Protein AF-A0A1R0KKC6-F1 (afdb_monomer_lite)

Sequence (262 aa):
MYLKAREAGEEDPAGDLFETTLANLQAWLDDDDDRDRNAHEQVHAARASRAATTEFVTSQTRQLQEALNQTQEAITQRAASALDGISAALDNLNRGSGGIGAQLAYDVIPPGAPDQDWTCRVTPRWRRNPGGPLLPYDNVTNTAQEKLFSIHLVLAALLAAPHPRGRVLILDELADSLGAEHRREVLDAIATVAKDHGITILATCQDAIMTEARPYCGEVLYFHYPSKSAPLNRPTRMFGFDPNGSRVELTAEALTEGRNPV

Radius of gyration: 42.34 Å; chains: 1; bounding box: 107×43×114 Å

Secondary structure (DSSP, 8-state):
-HHHHHTTT---SSSHHHHHHHHHHHHHHHHHHHHHHHHHHHHHHHHHHHHHHHHHHHHHHHHHHHHHHHHHHHHHHHHHHHHHHHHHHHHHHHHHTT---EEEEEEEE--SSTTPPPEEEEEEEE-SSTTPPPEETTSS--HHHHHHHHHHHHHHHHHHSS--TT-EEEETTTTTT--HHHHHHHHHHHHHHHHHHT-EEEE---HHHHHHHTTT-SEEEEEE---TT-SSPEEEEEEE-STT-HHHHHHHHHHHTTPPP-

Foldseek 3Di:
DVVVVVVPPDDPPPCVVVVVVVVVVVVVVVVVVVCVVVVVVVVVVVVVVVVVVVVVVVVVVVVVVVVVVVVQVVVVVVVVLLQQQLQVQLQVLQVVLVFQGKGKDWDWDDDPDPPDDTDIDIWIWGDPDNVDDTHTPPPDDDVLVSVLSVLSSVLSSLRSDPQSAPAEAEAEAQCVPHDPVSSLSSLQSVLVSCVVRNYHYHYDYDPVCCVVNLVSDQKDKDWADPDPPDPDTDQIDMDGPHPVRCVCVVCVCVSCVPPDDD

Organism: NCBI:txid76021

Structure (mmCIF, N/CA/C/O backbone):
data_AF-A0A1R0KKC6-F1
#
_entry.id   AF-A0A1R0KKC6-F1
#
loop_
_atom_site.group_PDB
_atom_site.id
_atom_site.type_symbol
_atom_site.label_atom_id
_atom_site.label_alt_id
_atom_site.label_comp_id
_atom_site.label_asym_id
_atom_site.label_entity_id
_atom_site.label_seq_id
_atom_site.pdbx_PDB_ins_code
_atom_site.Cartn_x
_atom_site.Cartn_y
_atom_site.Cartn_z
_atom_site.occupancy
_atom_site.B_iso_or_equiv
_atom_site.auth_seq_id
_atom_site.auth_comp_id
_atom_site.auth_asym_id
_atom_site.auth_atom_id
_atom_site.pdbx_PDB_model_num
ATOM 1 N N . MET A 1 1 ? -71.622 -0.639 51.022 1.00 48.12 1 MET A N 1
ATOM 2 C CA . MET A 1 1 ? -72.825 -1.376 51.474 1.00 48.12 1 MET A CA 1
ATOM 3 C C . MET A 1 1 ? -73.315 -0.870 52.829 1.00 48.12 1 MET A C 1
ATOM 5 O O . MET A 1 1 ? -74.475 -0.510 52.927 1.00 48.12 1 MET A O 1
ATOM 9 N N . TYR A 1 2 ? -72.424 -0.699 53.811 1.00 44.44 2 TYR A N 1
ATOM 10 C CA . TYR A 1 2 ? -72.730 -0.182 55.156 1.00 44.44 2 TYR A CA 1
ATOM 11 C C . TYR A 1 2 ? -73.436 1.184 55.219 1.00 44.44 2 TYR A C 1
ATOM 13 O O . TYR A 1 2 ? -74.417 1.357 55.936 1.00 44.44 2 TYR A O 1
ATOM 21 N N . LEU A 1 3 ? -72.978 2.147 54.411 1.00 46.84 3 LEU A N 1
ATOM 22 C CA . LEU A 1 3 ? -73.583 3.483 54.340 1.00 46.84 3 LEU A CA 1
ATOM 23 C C . LEU A 1 3 ? -75.014 3.474 53.775 1.00 46.84 3 LEU A C 1
ATOM 25 O O . LEU A 1 3 ? -75.798 4.337 54.139 1.00 46.84 3 LEU A O 1
ATOM 29 N N . LYS A 1 4 ? -75.377 2.478 52.952 1.00 50.47 4 LYS A N 1
ATOM 30 C CA . LYS A 1 4 ? -76.733 2.352 52.390 1.00 50.47 4 LYS A CA 1
ATOM 31 C C . LYS A 1 4 ? -77.716 1.636 53.322 1.00 50.47 4 LYS A C 1
ATOM 33 O O . LYS A 1 4 ? -78.901 1.925 53.254 1.00 50.47 4 LYS A O 1
ATOM 38 N N . ALA A 1 5 ? -77.245 0.733 54.185 1.00 50.25 5 ALA A N 1
ATOM 39 C CA . ALA A 1 5 ? -78.103 0.025 55.142 1.00 50.25 5 ALA A CA 1
ATOM 40 C C . ALA A 1 5 ? -78.543 0.933 56.306 1.00 50.25 5 ALA A C 1
ATOM 42 O O . ALA A 1 5 ? -79.678 0.865 56.766 1.00 50.25 5 ALA A O 1
ATOM 43 N N . ARG A 1 6 ? -77.678 1.864 56.734 1.00 46.56 6 ARG A N 1
ATOM 44 C CA . ARG A 1 6 ? -77.981 2.789 57.838 1.00 46.56 6 ARG A CA 1
ATOM 45 C C . ARG A 1 6 ? -78.955 3.915 57.459 1.00 46.56 6 ARG A C 1
ATOM 47 O O . ARG A 1 6 ? -79.648 4.428 58.330 1.00 46.56 6 ARG A O 1
ATOM 54 N N . GLU A 1 7 ? -79.033 4.282 56.179 1.00 49.53 7 GLU A N 1
ATOM 55 C CA . GLU A 1 7 ? -80.025 5.245 55.669 1.00 49.53 7 GLU A CA 1
ATOM 56 C C . GLU A 1 7 ? -81.447 4.655 55.581 1.00 49.53 7 GLU A C 1
ATOM 58 O O . GLU A 1 7 ? -82.407 5.415 55.482 1.00 49.53 7 GLU A O 1
ATOM 63 N N . ALA A 1 8 ? -81.603 3.325 55.653 1.00 53.28 8 ALA A N 1
ATOM 64 C CA . ALA A 1 8 ? -82.880 2.632 55.456 1.00 53.28 8 ALA A CA 1
ATOM 65 C C . ALA A 1 8 ? -83.651 2.295 56.751 1.00 53.28 8 ALA A C 1
ATOM 67 O O . ALA A 1 8 ? -84.791 1.846 56.668 1.00 53.28 8 ALA A O 1
ATOM 68 N N . GLY A 1 9 ? -83.079 2.530 57.939 1.00 50.94 9 GLY A N 1
ATOM 69 C CA . GLY A 1 9 ? -83.779 2.311 59.214 1.00 50.94 9 GLY A CA 1
ATOM 70 C C . GLY A 1 9 ? -84.087 0.843 59.552 1.00 50.94 9 GLY A C 1
ATOM 71 O O . GLY A 1 9 ? -85.008 0.591 60.322 1.00 50.94 9 GLY A O 1
ATOM 72 N N . GLU A 1 10 ? -83.345 -0.117 58.994 1.00 51.53 10 GLU A N 1
ATOM 73 C CA . GLU A 1 10 ? -83.413 -1.525 59.407 1.00 51.53 10 GLU A CA 1
ATOM 74 C C . GLU A 1 10 ? -82.636 -1.726 60.721 1.00 51.53 10 GLU A C 1
ATOM 76 O O . GLU A 1 10 ? -81.431 -1.478 60.790 1.00 51.53 10 GLU A O 1
ATOM 81 N N . GLU A 1 11 ? -83.335 -2.150 61.779 1.00 51.38 11 GLU A N 1
ATOM 82 C CA . GLU A 1 11 ? -82.722 -2.646 63.015 1.00 51.38 11 GLU A CA 1
ATOM 83 C C . GLU A 1 11 ? -81.957 -3.945 62.714 1.00 51.38 11 GLU A C 1
ATOM 85 O O . GLU A 1 11 ? -82.542 -4.892 62.196 1.00 51.38 11 GLU A O 1
ATOM 90 N N . ASP A 1 12 ? -80.659 -3.979 63.037 1.00 57.88 12 ASP A N 1
ATOM 91 C CA . ASP A 1 12 ? -79.786 -5.161 62.977 1.00 57.88 12 ASP A CA 1
ATOM 92 C C . ASP A 1 12 ? -79.997 -6.003 64.253 1.00 57.88 12 ASP A C 1
ATOM 94 O O . ASP A 1 12 ? -79.417 -5.679 65.294 1.00 57.88 12 ASP A O 1
ATOM 98 N N . PRO A 1 13 ? -80.853 -7.044 64.243 1.00 52.12 13 PRO A N 1
ATOM 99 C CA . PRO A 1 13 ? -81.343 -7.670 65.471 1.00 52.12 13 PRO A CA 1
ATOM 100 C C . PRO A 1 13 ? -80.340 -8.667 66.072 1.00 52.12 13 PRO A C 1
ATOM 102 O O . PRO A 1 13 ? -80.590 -9.198 67.153 1.00 52.12 13 PRO A O 1
ATOM 105 N N . ALA A 1 14 ? -79.231 -8.944 65.377 1.00 57.28 14 ALA A N 1
ATOM 106 C CA . ALA A 1 14 ? -78.257 -9.971 65.749 1.00 57.28 14 ALA A CA 1
ATOM 107 C C . ALA A 1 14 ? -76.795 -9.480 65.771 1.00 57.28 14 ALA A C 1
ATOM 109 O O . ALA A 1 14 ? -75.936 -10.201 66.270 1.00 57.28 14 ALA A O 1
ATOM 110 N N . GLY A 1 15 ? -76.500 -8.268 65.278 1.00 62.22 15 GLY A N 1
ATOM 111 C CA . GLY A 1 15 ? -75.122 -7.777 65.132 1.00 62.22 15 GLY A CA 1
ATOM 112 C C . GLY A 1 15 ? -74.387 -8.367 63.921 1.00 62.22 15 GLY A C 1
ATOM 113 O O . GLY A 1 15 ? -73.185 -8.151 63.764 1.00 62.22 15 GLY A O 1
ATOM 114 N N . ASP A 1 16 ? -75.103 -9.087 63.052 1.00 67.31 16 ASP A N 1
ATOM 115 C CA . ASP A 1 16 ? -74.553 -9.808 61.899 1.00 67.31 16 ASP A CA 1
ATOM 116 C C . ASP A 1 16 ? -73.928 -8.857 60.872 1.00 67.31 16 ASP A C 1
ATOM 118 O O . ASP A 1 16 ? -72.920 -9.190 60.247 1.00 67.31 16 ASP A O 1
ATOM 122 N N . LEU A 1 17 ? -74.481 -7.651 60.694 1.00 71.50 17 LEU A N 1
ATOM 123 C CA . LEU A 1 17 ? -73.914 -6.656 59.778 1.00 71.50 17 LEU A CA 1
ATOM 124 C C . LEU A 1 17 ? -72.567 -6.147 60.295 1.00 71.50 17 LEU A C 1
ATOM 126 O O . LEU A 1 17 ? -71.611 -6.082 59.518 1.00 71.50 17 LEU A O 1
ATOM 130 N N . PHE A 1 18 ? -72.481 -5.849 61.595 1.00 76.25 18 PHE A N 1
ATOM 131 C CA . PHE A 1 18 ? -71.244 -5.411 62.246 1.00 76.25 18 PHE A CA 1
ATOM 132 C C . PHE A 1 18 ? -70.155 -6.469 62.167 1.00 76.25 18 PHE A C 1
ATOM 134 O O . PHE A 1 18 ? -69.066 -6.163 61.673 1.00 76.25 18 PHE A O 1
ATOM 141 N N . GLU A 1 19 ? -70.477 -7.708 62.530 1.00 80.88 19 GLU A N 1
ATOM 142 C CA . GLU A 1 19 ? -69.569 -8.853 62.424 1.00 80.88 19 GLU A CA 1
ATOM 143 C C . GLU A 1 19 ? -69.114 -9.089 60.978 1.00 80.88 19 GLU A C 1
ATOM 145 O O . GLU A 1 19 ? -67.925 -9.265 60.712 1.00 80.88 19 GLU A O 1
ATOM 150 N N . THR A 1 20 ? -70.020 -8.972 60.002 1.00 82.69 20 THR A N 1
ATOM 151 C CA . THR A 1 20 ? -69.669 -9.129 58.582 1.00 82.69 20 THR A CA 1
ATOM 152 C C . THR A 1 20 ? -68.717 -8.031 58.104 1.00 82.69 20 THR A C 1
ATOM 154 O O . THR A 1 20 ? -67.776 -8.301 57.354 1.00 82.69 20 THR A O 1
ATOM 157 N N . THR A 1 21 ? -68.911 -6.771 58.505 1.00 83.56 21 THR A N 1
ATOM 158 C CA . THR A 1 21 ? -67.933 -5.718 58.174 1.00 83.56 21 THR A CA 1
ATOM 159 C C . THR A 1 21 ? -66.616 -5.861 58.902 1.00 83.56 21 THR A C 1
ATOM 161 O O . THR A 1 21 ? -65.588 -5.566 58.297 1.00 83.56 21 THR A O 1
ATOM 164 N N . LEU A 1 22 ? -66.634 -6.294 60.162 1.00 86.25 22 LEU A N 1
ATOM 165 C CA . LEU A 1 22 ? -65.425 -6.518 60.941 1.00 86.25 22 LEU A CA 1
ATOM 166 C C . LEU A 1 22 ? -64.581 -7.618 60.288 1.00 86.25 22 LEU A C 1
ATOM 168 O O . LEU A 1 22 ? -63.403 -7.395 60.029 1.00 86.25 22 LEU A O 1
ATOM 172 N N . ALA A 1 23 ? -65.211 -8.731 59.903 1.00 86.62 23 ALA A N 1
ATOM 173 C CA . ALA A 1 23 ? -64.568 -9.831 59.190 1.00 86.62 23 ALA A CA 1
ATOM 174 C C . ALA A 1 23 ? -63.999 -9.400 57.828 1.00 86.62 23 ALA A C 1
ATOM 176 O O . ALA A 1 23 ? -62.880 -9.768 57.483 1.00 86.62 23 ALA A O 1
ATOM 177 N N . ASN A 1 24 ? -64.727 -8.577 57.064 1.00 87.62 24 ASN A N 1
ATOM 178 C CA . ASN A 1 24 ? -64.224 -8.045 55.792 1.00 87.62 24 ASN A CA 1
ATOM 179 C C . ASN A 1 24 ? -63.044 -7.081 55.981 1.00 87.62 24 ASN A C 1
ATOM 181 O O . ASN A 1 24 ? -62.128 -7.066 55.162 1.00 87.62 24 ASN A O 1
ATOM 185 N N . LEU A 1 25 ? -63.064 -6.265 57.039 1.00 88.19 25 LEU A N 1
ATOM 186 C CA . LEU A 1 25 ? -61.975 -5.341 57.347 1.00 88.19 25 LEU A CA 1
ATOM 187 C C . LEU A 1 25 ? -60.733 -6.093 57.844 1.00 88.19 25 LEU A C 1
ATOM 189 O O . LEU A 1 25 ? -59.629 -5.748 57.440 1.00 88.19 25 LEU A O 1
ATOM 193 N N . GLN A 1 26 ? -60.912 -7.139 58.656 1.00 90.88 26 GLN A N 1
ATOM 194 C CA . GLN A 1 26 ? -59.838 -8.051 59.059 1.00 90.88 26 GLN A CA 1
ATOM 195 C C . GLN A 1 26 ? -59.234 -8.772 57.859 1.00 90.88 26 GLN A C 1
ATOM 197 O O . GLN A 1 26 ? -58.030 -8.698 57.674 1.00 90.88 26 GLN A O 1
ATOM 202 N N . ALA A 1 27 ? -60.058 -9.361 56.989 1.00 88.75 27 ALA A N 1
ATOM 203 C CA . ALA A 1 27 ? -59.566 -10.015 55.779 1.00 88.75 27 ALA A CA 1
ATOM 204 C C . ALA A 1 27 ? -58.795 -9.048 54.864 1.00 88.75 27 ALA A C 1
ATOM 206 O O . ALA A 1 27 ? -57.801 -9.435 54.262 1.00 88.75 27 ALA A O 1
ATOM 207 N N . TRP A 1 28 ? -59.229 -7.785 54.765 1.00 89.00 28 TRP A N 1
ATOM 208 C CA . TRP A 1 28 ? -58.498 -6.762 54.015 1.00 89.00 28 TRP A CA 1
ATOM 209 C C . TRP A 1 28 ? -57.162 -6.389 54.673 1.00 89.00 28 TRP A C 1
ATOM 211 O O . TRP A 1 28 ? -56.177 -6.245 53.960 1.00 89.00 28 TRP A O 1
ATOM 221 N N . LEU A 1 29 ? -57.120 -6.250 56.004 1.00 91.31 29 LEU A N 1
ATOM 222 C CA . LEU A 1 29 ? -55.891 -5.963 56.753 1.00 91.31 29 LEU A CA 1
ATOM 223 C C . LEU A 1 29 ? -54.893 -7.126 56.702 1.00 91.31 29 LEU A C 1
ATOM 225 O O . LEU A 1 29 ? -53.703 -6.878 56.552 1.00 91.31 29 LEU A O 1
ATOM 229 N N . ASP A 1 30 ? -55.371 -8.368 56.790 1.00 91.25 30 ASP A N 1
ATOM 230 C CA . ASP A 1 30 ? -54.538 -9.570 56.688 1.00 91.25 30 ASP A CA 1
ATOM 231 C C . ASP A 1 30 ? -53.924 -9.687 55.279 1.00 91.25 30 ASP A C 1
ATOM 233 O O . ASP A 1 30 ? -52.729 -9.939 55.137 1.00 91.25 30 ASP A O 1
ATOM 237 N N . ASP A 1 31 ? -54.710 -9.414 54.231 1.00 87.12 31 ASP A N 1
ATOM 238 C CA . ASP A 1 31 ? -54.230 -9.419 52.841 1.00 87.12 31 ASP A CA 1
ATOM 239 C C . ASP A 1 31 ? -53.241 -8.265 52.564 1.00 87.12 31 ASP A C 1
ATOM 241 O O . ASP A 1 31 ? -52.352 -8.397 51.722 1.00 87.12 31 ASP A O 1
ATOM 245 N N . ASP A 1 32 ? -53.360 -7.133 53.269 1.00 86.50 32 ASP A N 1
ATOM 246 C CA . ASP A 1 32 ? -52.399 -6.023 53.182 1.00 86.50 32 ASP A CA 1
ATOM 247 C C . ASP A 1 32 ? -51.104 -6.309 53.970 1.00 86.50 32 ASP A C 1
ATOM 249 O O . ASP A 1 32 ? -50.024 -6.032 53.450 1.00 86.50 32 ASP A O 1
ATOM 253 N N . ASP A 1 33 ? -51.174 -6.944 55.152 1.00 86.88 33 ASP A N 1
ATOM 254 C CA . ASP A 1 33 ? -49.987 -7.391 55.914 1.00 86.88 33 ASP A CA 1
ATOM 255 C C . ASP A 1 33 ? -49.175 -8.428 55.121 1.00 86.88 33 ASP A C 1
ATOM 257 O O . ASP A 1 33 ? -47.946 -8.335 55.025 1.00 86.88 33 ASP A O 1
ATOM 261 N N . ASP A 1 34 ? -49.859 -9.375 54.472 1.00 84.56 34 ASP A N 1
ATOM 262 C CA . ASP A 1 34 ? -49.228 -10.364 53.598 1.00 84.56 34 ASP A CA 1
ATOM 263 C C . ASP A 1 34 ? -48.581 -9.709 52.368 1.00 84.56 34 ASP A C 1
ATOM 265 O O . ASP A 1 34 ? -47.476 -10.092 51.957 1.00 84.56 34 ASP A O 1
ATOM 269 N N . ARG A 1 35 ? -49.218 -8.694 51.770 1.00 83.19 35 ARG A N 1
ATOM 270 C CA . ARG A 1 35 ? -48.615 -7.927 50.667 1.00 83.19 35 ARG A CA 1
ATOM 271 C C . ARG A 1 35 ? -47.403 -7.134 51.124 1.00 83.19 35 ARG A C 1
ATOM 273 O O . ARG A 1 35 ? -46.390 -7.179 50.428 1.00 83.19 35 ARG A O 1
ATOM 280 N N . ASP A 1 36 ? -47.474 -6.452 52.260 1.00 84.75 36 ASP A N 1
ATOM 281 C CA . ASP A 1 36 ? -46.376 -5.634 52.781 1.00 84.75 36 ASP A CA 1
ATOM 282 C C . ASP A 1 36 ? -45.162 -6.491 53.156 1.00 84.75 36 ASP A C 1
ATOM 284 O O . ASP A 1 36 ? -44.025 -6.155 52.796 1.00 84.75 36 ASP A O 1
ATOM 288 N N . ARG A 1 37 ? -45.388 -7.655 53.781 1.00 83.62 37 ARG A N 1
ATOM 289 C CA . ARG A 1 37 ? -44.331 -8.648 54.042 1.00 83.62 37 ARG A CA 1
ATOM 290 C C . ARG A 1 37 ? -43.644 -9.100 52.759 1.00 83.62 37 ARG A C 1
ATOM 292 O O . ARG A 1 37 ? -42.416 -9.048 52.659 1.00 83.62 37 ARG A O 1
ATOM 299 N N . ASN A 1 38 ? -44.429 -9.501 51.762 1.00 87.50 38 ASN A N 1
ATOM 300 C CA . ASN A 1 38 ? -43.899 -10.018 50.501 1.00 87.50 38 ASN A CA 1
ATOM 301 C C . ASN A 1 38 ? -43.264 -8.919 49.634 1.00 87.50 38 ASN A C 1
ATOM 303 O O . ASN A 1 38 ? -42.308 -9.182 48.901 1.00 87.50 38 ASN A O 1
ATOM 307 N N . ALA A 1 39 ? -43.749 -7.678 49.715 1.00 86.81 39 ALA A N 1
ATOM 308 C CA . ALA A 1 39 ? -43.228 -6.551 48.948 1.00 86.81 39 ALA A CA 1
ATOM 309 C C . ALA A 1 39 ? -41.761 -6.268 49.287 1.00 86.81 39 ALA A C 1
ATOM 311 O O . ALA A 1 39 ? -40.955 -6.014 48.387 1.00 86.81 39 ALA A O 1
ATOM 312 N N . HIS A 1 40 ? -41.386 -6.358 50.566 1.00 84.81 40 HIS A N 1
ATOM 313 C CA . HIS A 1 40 ? -40.003 -6.144 50.984 1.00 84.81 40 HIS A CA 1
ATOM 314 C C . HIS A 1 40 ? -39.059 -7.195 50.382 1.00 84.81 40 HIS A C 1
ATOM 316 O O . HIS A 1 40 ? -38.039 -6.846 49.780 1.00 84.81 40 HIS A O 1
ATOM 322 N N . GLU A 1 41 ? -39.430 -8.473 50.468 1.00 87.81 41 GLU A N 1
ATOM 323 C CA . GLU A 1 41 ? -38.653 -9.580 49.904 1.00 87.81 41 GLU A CA 1
ATOM 324 C C . GLU A 1 41 ? -38.550 -9.487 48.377 1.00 87.81 41 GLU A C 1
ATOM 326 O O . GLU A 1 41 ? -37.458 -9.625 47.820 1.00 87.81 41 GLU A O 1
ATOM 331 N N . GLN A 1 42 ? -39.649 -9.155 47.691 1.00 89.19 42 GLN A N 1
ATOM 332 C CA . GLN A 1 42 ? -39.663 -8.955 46.239 1.00 89.19 42 GLN A CA 1
ATOM 333 C C . GLN A 1 42 ? -38.760 -7.795 45.808 1.00 89.19 42 GLN A C 1
ATOM 335 O O . GLN A 1 42 ? -38.011 -7.921 44.837 1.00 89.19 42 GLN A O 1
ATOM 340 N N . VAL A 1 43 ? -38.778 -6.671 46.532 1.00 90.19 43 VAL A N 1
ATOM 341 C CA . VAL A 1 43 ? -37.890 -5.530 46.257 1.00 90.19 43 VAL A CA 1
ATOM 342 C C . VAL A 1 43 ? -36.430 -5.915 46.482 1.00 90.19 43 VAL A C 1
ATOM 344 O O . VAL A 1 43 ? -35.576 -5.559 45.664 1.00 90.19 43 VAL A O 1
ATOM 347 N N . HIS A 1 44 ? -36.123 -6.654 47.549 1.00 91.38 44 HIS A N 1
ATOM 348 C CA . HIS A 1 44 ? -34.769 -7.140 47.812 1.00 91.38 44 HIS A CA 1
ATOM 349 C C . HIS A 1 44 ? -34.281 -8.101 46.725 1.00 91.38 44 HIS A C 1
ATOM 351 O O . HIS A 1 44 ? -33.184 -7.907 46.193 1.00 91.38 44 HIS A O 1
ATOM 357 N N . ALA A 1 45 ? -35.108 -9.067 46.323 1.00 92.25 45 ALA A N 1
ATOM 358 C CA . ALA A 1 45 ? -34.805 -9.990 45.234 1.00 92.25 45 ALA A CA 1
ATOM 359 C C . ALA A 1 45 ? -34.609 -9.251 43.898 1.00 92.25 45 ALA A C 1
ATOM 361 O O . ALA A 1 45 ? -33.631 -9.492 43.188 1.00 92.25 45 ALA A O 1
ATOM 362 N N . ALA A 1 46 ? -35.477 -8.285 43.580 1.00 93.00 46 ALA A N 1
ATOM 363 C CA . ALA A 1 46 ? -35.363 -7.474 42.371 1.00 93.00 46 ALA A CA 1
ATOM 364 C C . ALA A 1 46 ? -34.089 -6.613 42.363 1.00 93.00 46 ALA A C 1
ATOM 366 O O . ALA A 1 46 ? -33.429 -6.493 41.330 1.00 93.00 46 ALA A O 1
ATOM 367 N N . ARG A 1 47 ? -33.707 -6.029 43.507 1.00 95.00 47 ARG A N 1
ATOM 368 C CA . ARG A 1 47 ? -32.452 -5.269 43.648 1.00 95.00 47 ARG A CA 1
ATOM 369 C C . ARG A 1 47 ? -31.231 -6.166 43.479 1.00 95.00 47 ARG A C 1
ATOM 371 O O . ARG A 1 47 ? -30.330 -5.797 42.730 1.00 95.00 47 ARG A O 1
ATOM 378 N N . ALA A 1 48 ? -31.221 -7.334 44.121 1.00 94.94 48 ALA A N 1
ATOM 379 C CA . ALA A 1 48 ? -30.136 -8.303 43.996 1.00 94.94 48 ALA A CA 1
ATOM 380 C C . ALA A 1 48 ? -29.982 -8.788 42.546 1.00 94.94 48 ALA A C 1
ATOM 382 O O . ALA A 1 48 ? -28.877 -8.784 42.007 1.00 94.94 48 ALA A O 1
ATOM 383 N N . SER A 1 49 ? -31.095 -9.105 41.879 1.00 94.81 49 SER A N 1
ATOM 384 C CA . SER A 1 49 ? -31.095 -9.490 40.466 1.00 94.81 49 SER A CA 1
ATOM 385 C C . SER A 1 49 ? -30.538 -8.379 39.570 1.00 94.81 49 SER A C 1
ATOM 387 O O . SER A 1 49 ? -29.662 -8.649 38.752 1.00 94.81 49 SER A O 1
ATOM 389 N N . ARG A 1 50 ? -30.978 -7.125 39.747 1.00 95.25 50 ARG A N 1
ATOM 390 C CA . ARG A 1 50 ? -30.468 -5.981 38.967 1.00 95.25 50 ARG A CA 1
ATOM 391 C C . ARG A 1 50 ? -28.985 -5.719 39.215 1.00 95.25 50 ARG A C 1
ATOM 393 O O . ARG A 1 50 ? -28.274 -5.392 38.265 1.00 95.25 50 ARG A O 1
ATOM 400 N N . ALA A 1 51 ? -28.524 -5.861 40.457 1.00 95.94 51 ALA A N 1
ATOM 401 C CA . ALA A 1 51 ? -27.113 -5.718 40.803 1.00 95.94 51 ALA A CA 1
ATOM 402 C C . ALA A 1 51 ? -26.269 -6.772 40.074 1.00 95.94 51 ALA A C 1
ATOM 404 O O . ALA A 1 51 ? -25.323 -6.407 39.380 1.00 95.94 51 ALA A O 1
ATOM 405 N N . ALA A 1 52 ? -26.685 -8.042 40.120 1.00 95.69 52 ALA A N 1
ATOM 406 C CA . ALA A 1 52 ? -26.007 -9.130 39.417 1.00 95.69 52 ALA A CA 1
ATOM 407 C C . ALA A 1 52 ? -25.989 -8.923 37.891 1.00 95.69 52 ALA A C 1
ATOM 409 O O . ALA A 1 52 ? -24.955 -9.106 37.251 1.00 95.69 52 ALA A O 1
ATOM 410 N N . THR A 1 53 ? -27.103 -8.483 37.291 1.00 96.25 53 THR A N 1
ATOM 411 C CA . THR A 1 53 ? -27.147 -8.158 35.854 1.00 96.25 53 THR A CA 1
ATOM 412 C C . THR A 1 53 ? -26.218 -6.997 35.507 1.00 96.25 53 THR A C 1
ATOM 414 O O . THR A 1 53 ? -25.506 -7.063 34.508 1.00 96.25 53 THR A O 1
ATOM 417 N N . THR A 1 54 ? -26.198 -5.943 36.324 1.00 96.06 54 THR A N 1
ATOM 418 C CA . THR A 1 54 ? -25.340 -4.770 36.094 1.00 96.06 54 THR A CA 1
ATOM 419 C C . THR A 1 54 ? -23.866 -5.147 36.187 1.00 96.06 54 THR A C 1
ATOM 421 O O . THR A 1 54 ? -23.080 -4.754 35.327 1.00 96.06 54 THR A O 1
ATOM 424 N N . GLU A 1 55 ? -23.490 -5.940 37.191 1.00 96.81 55 GLU A N 1
ATOM 425 C CA . GLU A 1 55 ? -22.127 -6.443 37.364 1.00 96.81 55 GLU A CA 1
ATOM 426 C C . GLU A 1 55 ? -21.705 -7.319 36.180 1.00 96.81 55 GLU A C 1
ATOM 428 O O . GLU A 1 55 ? -20.646 -7.093 35.588 1.00 96.81 55 GLU A O 1
ATOM 433 N N . PHE A 1 56 ? -22.570 -8.248 35.763 1.00 96.25 56 PHE A N 1
ATOM 434 C CA . PHE A 1 56 ? -22.324 -9.092 34.600 1.00 96.25 56 PHE A CA 1
ATOM 435 C C . PHE A 1 56 ? -22.116 -8.258 33.332 1.00 96.25 56 PHE A C 1
ATOM 437 O O . PHE A 1 56 ? -21.069 -8.379 32.694 1.00 96.25 56 PHE A O 1
ATOM 444 N N . VAL A 1 57 ? -23.052 -7.363 32.995 1.00 96.75 57 VAL A N 1
ATOM 445 C CA . VAL A 1 57 ? -22.958 -6.508 31.799 1.00 96.75 57 VAL A CA 1
ATOM 446 C C . VAL A 1 57 ? -21.717 -5.619 31.858 1.00 96.75 57 VAL A C 1
ATOM 448 O O . VAL A 1 57 ? -21.000 -5.518 30.869 1.00 96.75 57 VAL A O 1
ATOM 451 N N . THR A 1 58 ? -21.401 -5.029 33.012 1.00 96.94 58 THR A N 1
ATOM 452 C CA . THR A 1 58 ? -20.196 -4.198 33.180 1.00 96.94 58 THR A CA 1
ATOM 453 C C . THR A 1 58 ? -18.924 -5.014 32.953 1.00 96.94 58 THR A C 1
ATOM 455 O O . THR A 1 58 ? -18.010 -4.558 32.264 1.00 96.94 58 THR A O 1
ATOM 458 N N . SER A 1 59 ? -18.870 -6.244 33.476 1.00 96.88 59 SER A N 1
ATOM 459 C CA . SER A 1 59 ? -17.728 -7.140 33.272 1.00 96.88 59 SER A CA 1
ATOM 460 C C . SER A 1 59 ? -17.547 -7.517 31.799 1.00 96.88 59 SER A C 1
ATOM 462 O O . SER A 1 59 ? -16.424 -7.477 31.298 1.00 96.88 59 SER A O 1
ATOM 464 N N . GLN A 1 60 ? -18.644 -7.812 31.092 1.00 96.56 60 GLN A N 1
ATOM 465 C CA . GLN A 1 60 ? -18.629 -8.150 29.670 1.00 96.56 60 GLN A CA 1
ATOM 466 C C . GLN A 1 60 ? -18.220 -6.947 28.818 1.00 96.56 60 GLN A C 1
ATOM 468 O O . GLN A 1 60 ? -17.351 -7.073 27.960 1.00 96.56 60 GLN A O 1
ATOM 473 N N . THR A 1 61 ? -18.761 -5.761 29.102 1.00 95.75 61 THR A N 1
ATOM 474 C CA . THR A 1 61 ? -18.375 -4.517 28.423 1.00 95.75 61 THR A CA 1
ATOM 475 C C . THR A 1 61 ? -16.886 -4.229 28.595 1.00 95.75 61 THR A C 1
ATOM 477 O O . THR A 1 61 ? -16.216 -3.892 27.622 1.00 95.75 61 THR A O 1
ATOM 480 N N . ARG A 1 62 ? -16.330 -4.428 29.800 1.00 96.06 62 ARG A N 1
ATOM 481 C CA . ARG A 1 62 ? -14.887 -4.272 30.040 1.00 96.06 62 ARG A CA 1
ATOM 482 C C . ARG A 1 62 ? -14.062 -5.261 29.211 1.00 96.06 62 ARG A C 1
ATOM 484 O O . ARG A 1 62 ? -13.099 -4.849 28.574 1.00 96.06 62 ARG A O 1
ATOM 491 N N . GLN A 1 63 ? -14.446 -6.538 29.191 1.00 96.38 63 GLN A N 1
ATOM 492 C CA . GLN A 1 63 ? -13.751 -7.565 28.403 1.00 96.38 63 GLN A CA 1
ATOM 493 C C . GLN A 1 63 ? -13.773 -7.250 26.902 1.00 96.38 63 GLN A C 1
ATOM 495 O O . GLN A 1 63 ? -12.747 -7.351 26.233 1.00 96.38 63 GLN A O 1
ATOM 500 N N . LEU A 1 64 ? -14.926 -6.827 26.377 1.00 95.06 64 LEU A N 1
ATOM 501 C CA . LEU A 1 64 ? -15.062 -6.437 24.974 1.00 95.06 64 LEU A CA 1
ATOM 502 C C . LEU A 1 64 ? -14.237 -5.189 24.645 1.00 95.06 64 LEU A C 1
ATOM 504 O O . LEU A 1 64 ? -13.602 -5.149 23.593 1.00 95.06 64 LEU A O 1
ATOM 508 N N . GLN A 1 65 ? -14.190 -4.204 25.545 1.00 93.94 65 GLN A N 1
ATOM 509 C CA . GLN A 1 65 ? -13.361 -3.012 25.366 1.00 93.94 65 GLN A CA 1
ATOM 510 C C . GLN A 1 65 ? -11.866 -3.355 25.343 1.00 93.94 65 GLN A C 1
ATOM 512 O O . GLN A 1 65 ? -11.127 -2.843 24.506 1.00 93.94 65 GLN A O 1
ATOM 517 N N . GLU A 1 66 ? -11.412 -4.238 26.235 1.00 95.69 66 GLU A N 1
ATOM 518 C CA . GLU A 1 66 ? -10.023 -4.712 26.259 1.00 95.69 66 GLU A CA 1
ATOM 519 C C . GLU A 1 66 ? -9.667 -5.457 24.966 1.00 95.69 66 GLU A C 1
ATOM 521 O O . GLU A 1 66 ? -8.632 -5.175 24.361 1.00 95.69 66 GLU A O 1
ATOM 526 N N . ALA A 1 67 ? -10.546 -6.345 24.494 1.00 95.19 67 ALA A N 1
ATOM 527 C CA . ALA A 1 67 ? -10.354 -7.068 23.237 1.00 95.19 67 ALA A CA 1
ATOM 528 C C . ALA A 1 67 ? -10.335 -6.131 22.014 1.00 95.19 67 ALA A C 1
ATOM 530 O O . ALA A 1 67 ? -9.519 -6.314 21.103 1.00 95.19 67 ALA A O 1
ATOM 531 N N . LEU A 1 68 ? -11.198 -5.108 21.997 1.00 93.62 68 LEU A N 1
ATOM 532 C CA . LEU A 1 68 ? -11.210 -4.083 20.954 1.00 93.62 68 LEU A CA 1
ATOM 533 C C . LEU A 1 68 ? -9.882 -3.321 20.929 1.00 93.62 68 LEU A C 1
ATOM 535 O O . LEU A 1 68 ? -9.259 -3.232 19.872 1.00 93.62 68 LEU A O 1
ATOM 539 N N . ASN A 1 69 ? -9.423 -2.838 22.086 1.00 93.81 69 ASN A N 1
ATOM 540 C CA . ASN A 1 69 ? -8.172 -2.089 22.201 1.00 93.81 69 ASN A CA 1
ATOM 541 C C . ASN A 1 69 ? -6.970 -2.927 21.735 1.00 93.81 69 ASN A C 1
ATOM 543 O O . ASN A 1 69 ? -6.165 -2.451 20.941 1.00 93.81 69 ASN A O 1
ATOM 547 N N . GLN A 1 70 ? -6.888 -4.197 22.152 1.00 95.88 70 GLN A N 1
ATOM 548 C CA . GLN A 1 70 ? -5.829 -5.119 21.716 1.00 95.88 70 GLN A CA 1
ATOM 549 C C . GLN A 1 70 ? -5.845 -5.339 20.199 1.00 95.88 70 GLN A C 1
ATOM 551 O O . GLN A 1 70 ? -4.798 -5.368 19.551 1.00 95.88 70 GLN A O 1
ATOM 556 N N . THR A 1 71 ? -7.036 -5.470 19.612 1.00 94.25 71 THR A N 1
ATOM 557 C CA . THR A 1 71 ? -7.185 -5.639 18.161 1.00 94.25 71 THR A CA 1
ATOM 558 C C . THR A 1 71 ? -6.759 -4.375 17.413 1.00 94.25 71 THR A C 1
ATOM 560 O O . THR A 1 71 ? -6.036 -4.462 16.419 1.00 94.25 71 THR A O 1
ATOM 563 N N . GLN A 1 72 ? -7.164 -3.196 17.894 1.00 95.00 72 GLN A N 1
ATOM 564 C CA . GLN A 1 72 ? -6.765 -1.910 17.317 1.00 95.00 72 GLN A CA 1
ATOM 565 C C . GLN A 1 72 ? -5.247 -1.698 17.406 1.00 95.00 72 GLN A C 1
ATOM 567 O O . GLN A 1 72 ? -4.623 -1.282 16.428 1.00 95.00 72 GLN A O 1
ATOM 572 N N . GLU A 1 73 ? -4.627 -2.034 18.536 1.00 95.06 73 GLU A N 1
ATOM 573 C CA . GLU A 1 73 ? -3.174 -1.954 18.713 1.00 95.06 73 GLU A CA 1
ATOM 574 C C . GLU A 1 73 ? -2.437 -2.895 17.750 1.00 95.06 73 GLU A C 1
ATOM 576 O O . GLU A 1 73 ? -1.512 -2.473 17.054 1.00 95.06 73 GLU A O 1
ATOM 581 N N . ALA A 1 74 ? -2.905 -4.138 17.607 1.00 95.38 74 ALA A N 1
ATOM 582 C CA . ALA A 1 74 ? -2.327 -5.099 16.670 1.00 95.38 74 ALA A CA 1
ATOM 583 C C . ALA A 1 74 ? -2.416 -4.630 15.205 1.00 95.38 74 ALA A C 1
ATOM 585 O O . ALA A 1 74 ? -1.451 -4.773 14.446 1.00 95.38 74 ALA A O 1
ATOM 586 N N . ILE A 1 75 ? -3.550 -4.047 14.797 1.00 94.31 75 ILE A N 1
ATOM 587 C CA . ILE A 1 75 ? -3.724 -3.472 13.453 1.00 94.31 75 ILE A CA 1
ATOM 588 C C . ILE A 1 75 ? -2.775 -2.287 13.256 1.00 94.31 75 ILE A C 1
ATOM 590 O O . ILE A 1 75 ? -2.088 -2.223 12.235 1.00 94.31 75 ILE A O 1
ATOM 594 N N . THR A 1 76 ? -2.694 -1.391 14.242 1.00 95.25 76 THR A N 1
ATOM 595 C CA . THR A 1 76 ? -1.824 -0.206 14.207 1.00 95.25 76 THR A CA 1
ATOM 596 C C . THR A 1 76 ? -0.362 -0.613 14.054 1.00 95.25 76 THR A C 1
ATOM 598 O O . THR A 1 76 ? 0.323 -0.133 13.152 1.00 95.25 76 THR A O 1
ATOM 601 N N . GLN A 1 77 ? 0.098 -1.576 14.857 1.00 94.62 77 GLN A N 1
ATOM 602 C CA . GLN A 1 77 ? 1.471 -2.074 14.807 1.00 94.62 77 GLN A CA 1
ATOM 603 C C . GLN A 1 77 ? 1.796 -2.742 13.468 1.00 94.62 77 GLN A C 1
ATOM 605 O O . GLN A 1 77 ? 2.888 -2.563 12.919 1.00 94.62 77 GLN A O 1
ATOM 610 N N . ARG A 1 78 ? 0.846 -3.505 12.913 1.00 93.56 78 ARG A N 1
ATOM 611 C CA . ARG A 1 78 ? 1.008 -4.150 11.606 1.00 93.56 78 ARG A CA 1
ATOM 612 C C . ARG A 1 78 ? 1.075 -3.126 10.474 1.00 93.56 78 ARG A C 1
ATOM 614 O O . ARG A 1 78 ? 1.910 -3.279 9.584 1.00 93.56 78 ARG A O 1
ATOM 621 N N . ALA A 1 79 ? 0.222 -2.103 10.505 1.00 92.75 79 ALA A N 1
ATOM 622 C CA . ALA A 1 79 ? 0.237 -1.018 9.528 1.00 92.75 79 ALA A CA 1
ATOM 623 C C . ALA A 1 79 ? 1.549 -0.223 9.603 1.00 92.75 79 ALA A C 1
ATOM 625 O O . ALA A 1 79 ? 2.192 -0.023 8.574 1.00 92.75 79 ALA A O 1
ATOM 626 N N . ALA A 1 80 ? 1.988 0.138 10.813 1.00 94.12 80 ALA A N 1
ATOM 627 C CA . ALA A 1 80 ? 3.260 0.816 11.053 1.00 94.12 80 ALA A CA 1
ATOM 628 C C . ALA A 1 80 ? 4.446 0.006 10.508 1.00 94.12 80 ALA A C 1
ATOM 630 O O . ALA A 1 80 ? 5.214 0.502 9.690 1.00 94.12 80 ALA A O 1
ATOM 631 N N . SER A 1 81 ? 4.520 -1.287 10.842 1.00 93.75 81 SER A N 1
ATOM 632 C CA . SER A 1 81 ? 5.596 -2.171 10.365 1.00 93.75 81 SER A CA 1
ATOM 633 C C . SER A 1 81 ? 5.627 -2.292 8.836 1.00 93.75 81 SER A C 1
ATOM 635 O O . SER A 1 81 ? 6.700 -2.356 8.234 1.00 93.75 81 SER A O 1
ATOM 637 N N . ALA A 1 82 ? 4.459 -2.316 8.185 1.00 92.19 82 ALA A N 1
ATOM 638 C CA . ALA A 1 82 ? 4.381 -2.318 6.727 1.00 92.19 82 ALA A CA 1
ATOM 639 C C . ALA A 1 82 ? 4.891 -0.992 6.138 1.00 92.19 82 ALA A C 1
ATOM 641 O O . ALA A 1 82 ? 5.702 -1.011 5.214 1.00 92.19 82 ALA A O 1
ATOM 642 N N . LEU A 1 83 ? 4.462 0.149 6.686 1.00 94.81 83 LEU A N 1
ATOM 643 C CA . LEU A 1 83 ? 4.889 1.479 6.241 1.00 94.81 83 LEU A CA 1
ATOM 644 C C . LEU A 1 83 ? 6.387 1.719 6.470 1.00 94.81 83 LEU A C 1
ATOM 646 O O . LEU A 1 83 ? 7.037 2.304 5.605 1.00 94.81 83 LEU A O 1
ATOM 650 N N . ASP A 1 84 ? 6.954 1.202 7.561 1.00 94.88 84 ASP A N 1
ATOM 651 C CA . ASP A 1 84 ? 8.398 1.227 7.820 1.00 94.88 84 ASP A CA 1
ATOM 652 C C . ASP A 1 84 ? 9.170 0.427 6.765 1.00 94.88 84 ASP A C 1
ATOM 654 O O . ASP A 1 84 ? 10.178 0.901 6.235 1.00 94.88 84 ASP A O 1
ATOM 658 N N . GLY A 1 85 ? 8.666 -0.757 6.398 1.00 93.88 85 GLY A N 1
ATOM 659 C CA . GLY A 1 85 ? 9.233 -1.564 5.316 1.00 93.88 85 GLY A CA 1
ATOM 660 C C . GLY A 1 85 ? 9.232 -0.823 3.977 1.00 93.88 85 GLY A C 1
ATOM 661 O O . GLY A 1 85 ? 10.249 -0.799 3.279 1.00 93.88 85 GLY A O 1
ATOM 662 N N . ILE A 1 86 ? 8.121 -0.156 3.645 1.00 94.19 86 ILE A N 1
ATOM 663 C CA . ILE A 1 86 ? 8.012 0.678 2.437 1.00 94.19 86 ILE A CA 1
ATOM 664 C C . ILE A 1 86 ? 8.985 1.857 2.519 1.00 94.19 86 ILE A C 1
ATOM 666 O O . ILE A 1 86 ? 9.689 2.140 1.553 1.00 94.19 86 ILE A O 1
ATOM 670 N N . SER A 1 87 ? 9.075 2.522 3.671 1.00 94.31 87 SER A N 1
ATOM 671 C CA . SER A 1 87 ? 9.981 3.652 3.874 1.00 94.31 87 SER A CA 1
ATOM 672 C C . SER A 1 87 ? 11.448 3.254 3.702 1.00 94.31 87 SER A C 1
ATOM 674 O O . SER A 1 87 ? 12.212 4.004 3.099 1.00 94.31 87 SER A O 1
ATOM 676 N N . ALA A 1 88 ? 11.851 2.085 4.205 1.00 93.50 88 ALA A N 1
ATOM 677 C CA . ALA A 1 88 ? 13.213 1.579 4.052 1.00 93.50 88 ALA A CA 1
ATOM 678 C C . ALA A 1 88 ? 13.530 1.227 2.590 1.00 93.50 88 ALA A C 1
ATOM 680 O O . ALA A 1 88 ? 14.591 1.588 2.079 1.00 93.50 88 ALA A O 1
ATOM 681 N N . ALA A 1 89 ? 12.598 0.570 1.892 1.00 91.00 89 ALA A N 1
ATOM 682 C CA . ALA A 1 89 ? 12.743 0.287 0.466 1.00 91.00 89 ALA A CA 1
ATOM 683 C C . ALA A 1 89 ? 12.835 1.581 -0.363 1.00 91.00 89 ALA A C 1
ATOM 685 O O . ALA A 1 89 ? 13.657 1.673 -1.274 1.00 91.00 89 ALA A O 1
ATOM 686 N N . LEU A 1 90 ? 12.050 2.600 -0.007 1.00 91.31 90 LEU A N 1
ATOM 687 C CA . LEU A 1 90 ? 12.076 3.910 -0.651 1.00 91.31 90 LEU A CA 1
ATOM 688 C C . LEU A 1 90 ? 13.420 4.626 -0.458 1.00 91.31 90 LEU A C 1
ATOM 690 O O . LEU A 1 90 ? 13.949 5.172 -1.425 1.00 91.31 90 LEU A O 1
ATOM 694 N N . ASP A 1 91 ? 13.986 4.616 0.754 1.00 91.19 91 ASP A N 1
ATOM 695 C CA . ASP A 1 91 ? 15.307 5.212 1.012 1.00 91.19 91 ASP A CA 1
ATOM 696 C C . ASP A 1 91 ? 16.398 4.515 0.187 1.00 91.19 91 ASP A C 1
ATOM 698 O O . ASP A 1 91 ? 17.223 5.184 -0.437 1.00 91.19 91 ASP A O 1
ATOM 702 N N . ASN A 1 92 ? 16.363 3.180 0.115 1.00 89.62 92 ASN A N 1
ATOM 703 C CA . ASN A 1 92 ? 17.316 2.395 -0.670 1.00 89.62 92 ASN A CA 1
ATOM 704 C C . ASN A 1 92 ? 17.231 2.710 -2.168 1.00 89.62 92 ASN A C 1
ATOM 706 O O . ASN A 1 92 ? 18.262 2.963 -2.792 1.00 89.62 92 ASN A O 1
ATOM 710 N N . LEU A 1 93 ? 16.019 2.748 -2.735 1.00 87.00 93 LEU A N 1
ATOM 711 C CA . LEU A 1 93 ? 15.812 3.118 -4.139 1.00 87.00 93 LEU A CA 1
ATOM 712 C C . LEU A 1 93 ? 16.276 4.551 -4.410 1.00 87.00 93 LEU A C 1
ATOM 714 O O . LEU A 1 93 ? 16.993 4.790 -5.379 1.00 87.00 93 LEU A O 1
ATOM 718 N N . ASN A 1 94 ? 15.934 5.494 -3.525 1.00 86.81 94 ASN A N 1
ATOM 719 C CA . ASN A 1 94 ? 16.336 6.885 -3.692 1.00 86.81 94 ASN A CA 1
ATOM 720 C C . ASN A 1 94 ? 17.857 7.054 -3.665 1.00 86.81 94 ASN A C 1
ATOM 722 O O . ASN A 1 94 ? 18.395 7.779 -4.492 1.00 86.81 94 ASN A O 1
ATOM 726 N N . ARG A 1 95 ? 18.559 6.389 -2.742 1.00 87.44 95 ARG A N 1
ATOM 727 C CA . ARG A 1 95 ? 20.029 6.432 -2.689 1.00 87.44 95 ARG A CA 1
ATOM 728 C C . ARG A 1 95 ? 20.669 5.746 -3.891 1.00 87.44 95 ARG A C 1
ATOM 730 O O . ARG A 1 95 ? 21.663 6.249 -4.405 1.00 87.44 95 ARG A O 1
ATOM 737 N N . GLY A 1 96 ? 20.097 4.628 -4.341 1.00 81.81 96 GLY A N 1
ATOM 738 C CA . GLY A 1 96 ? 20.558 3.899 -5.523 1.00 81.81 96 GLY A CA 1
ATOM 739 C C . GLY A 1 96 ? 20.500 4.741 -6.798 1.00 81.81 96 GLY A C 1
ATOM 740 O O . GLY A 1 96 ? 21.420 4.682 -7.606 1.00 81.81 96 GLY A O 1
ATOM 741 N N . SER A 1 97 ? 19.487 5.602 -6.930 1.00 73.94 97 SER A N 1
ATOM 742 C CA . SER A 1 97 ? 19.330 6.522 -8.063 1.00 73.94 97 SER A CA 1
ATOM 743 C C . SER A 1 97 ? 20.096 7.850 -7.901 1.00 73.94 97 SER A C 1
ATOM 745 O O . SER A 1 97 ? 19.744 8.840 -8.535 1.00 73.94 97 SER A O 1
ATOM 747 N N . GLY A 1 98 ? 21.085 7.930 -7.000 1.00 76.38 98 GLY A N 1
ATOM 748 C CA . GLY A 1 98 ? 21.872 9.151 -6.755 1.00 76.38 98 GLY A CA 1
ATOM 749 C C . GLY A 1 98 ? 21.209 10.195 -5.843 1.00 76.38 98 GLY A C 1
ATOM 750 O O . GLY A 1 98 ? 21.734 11.296 -5.670 1.00 76.38 98 GLY A O 1
ATOM 751 N N . GLY A 1 99 ? 20.069 9.867 -5.235 1.00 80.69 99 GLY A N 1
ATOM 752 C CA . GLY A 1 99 ? 19.399 10.691 -4.235 1.00 80.69 99 GLY A CA 1
ATOM 753 C C . GLY A 1 99 ? 20.076 10.665 -2.860 1.00 80.69 99 GLY A C 1
ATOM 754 O O . GLY A 1 99 ? 20.997 9.901 -2.574 1.00 80.69 99 GLY A O 1
ATOM 755 N N . ILE A 1 100 ? 19.607 11.542 -1.972 1.00 84.06 100 ILE A N 1
ATOM 756 C CA . ILE A 1 100 ? 20.259 11.831 -0.680 1.00 84.06 100 ILE A CA 1
ATOM 757 C C . ILE A 1 100 ? 19.528 11.155 0.492 1.00 84.06 100 ILE A C 1
ATOM 759 O O . ILE A 1 100 ? 20.071 11.020 1.599 1.00 84.06 100 ILE A O 1
ATOM 763 N N . GLY A 1 101 ? 18.302 10.701 0.257 1.00 86.69 101 GLY A N 1
ATOM 764 C CA . GLY A 1 101 ? 17.495 9.944 1.197 1.00 86.69 101 GLY A CA 1
ATOM 765 C C . GLY A 1 101 ? 16.026 10.341 1.165 1.00 86.69 101 GLY A C 1
ATOM 766 O O . GLY A 1 101 ? 15.680 11.509 0.942 1.00 86.69 101 GLY A O 1
ATOM 767 N N . ALA A 1 102 ? 15.179 9.360 1.447 1.00 89.31 102 ALA A N 1
ATOM 768 C CA . ALA A 1 102 ? 13.730 9.475 1.434 1.00 89.31 102 ALA A CA 1
ATOM 769 C C . ALA A 1 102 ? 13.113 8.714 2.614 1.00 89.31 102 ALA A C 1
ATOM 771 O O . ALA A 1 102 ? 13.672 7.739 3.105 1.00 89.31 102 ALA A O 1
ATOM 772 N N . GLN A 1 103 ? 11.964 9.180 3.092 1.00 92.69 103 GLN A N 1
ATOM 773 C CA . GLN A 1 103 ? 11.241 8.570 4.204 1.00 92.69 103 GLN A CA 1
ATOM 774 C C . GLN A 1 103 ? 9.735 8.770 4.033 1.00 92.69 103 GLN A C 1
ATOM 776 O O . GLN A 1 103 ? 9.291 9.792 3.508 1.00 92.69 103 GLN A O 1
ATOM 781 N N . LEU A 1 104 ? 8.942 7.830 4.538 1.00 93.19 104 LEU A N 1
ATOM 782 C CA . LEU A 1 104 ? 7.515 8.030 4.765 1.00 93.19 104 LEU A CA 1
ATOM 783 C C . LEU A 1 104 ? 7.277 8.474 6.208 1.00 93.19 104 LEU A C 1
ATOM 785 O O . LEU A 1 104 ? 7.579 7.742 7.146 1.00 93.19 104 LEU A O 1
ATOM 789 N N . ALA A 1 105 ? 6.733 9.675 6.388 1.00 93.00 105 ALA A N 1
ATOM 790 C CA . ALA A 1 105 ? 6.127 10.057 7.658 1.00 93.00 105 ALA A CA 1
ATOM 791 C C . ALA A 1 105 ? 4.672 9.585 7.651 1.00 93.00 105 ALA A C 1
ATOM 793 O O . ALA A 1 105 ? 3.987 9.779 6.646 1.00 93.00 105 ALA A O 1
ATOM 794 N N . TYR A 1 106 ? 4.192 8.978 8.731 1.00 94.44 106 TYR A N 1
ATOM 795 C CA . TYR A 1 106 ? 2.819 8.494 8.785 1.00 94.44 106 TYR A CA 1
ATOM 796 C C . TYR A 1 106 ? 2.205 8.601 10.177 1.00 94.44 106 TYR A C 1
ATOM 798 O O . TYR A 1 106 ? 2.911 8.526 11.177 1.00 94.44 106 TYR A O 1
ATOM 806 N N . ASP A 1 107 ? 0.880 8.723 10.200 1.00 93.94 107 ASP A N 1
ATOM 807 C CA . ASP A 1 107 ? 0.043 8.685 11.395 1.00 93.94 107 ASP A CA 1
ATOM 808 C C . ASP A 1 107 ? -1.092 7.677 11.157 1.00 93.94 107 ASP A C 1
ATOM 810 O O . ASP A 1 107 ? -1.882 7.839 10.220 1.00 93.94 107 ASP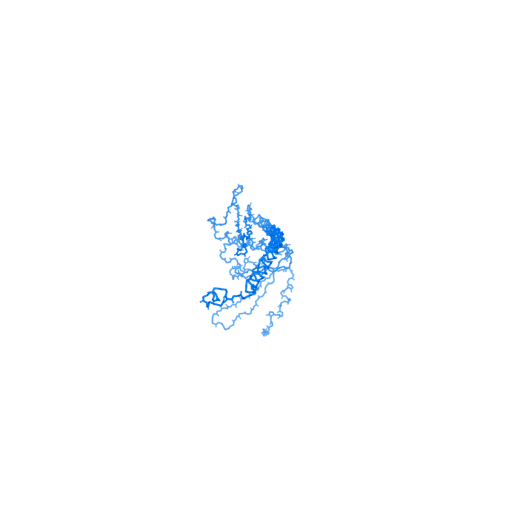 A O 1
ATOM 814 N N . VAL A 1 108 ? -1.174 6.634 11.988 1.00 93.94 108 VAL A N 1
ATOM 815 C CA . VAL A 1 108 ? -2.241 5.618 11.945 1.00 93.94 108 VAL A CA 1
ATOM 816 C C . VAL A 1 108 ? -3.125 5.815 13.172 1.00 93.94 108 VAL A C 1
ATOM 818 O O . VAL A 1 108 ? -2.692 5.582 14.298 1.00 93.94 108 VAL A O 1
ATOM 821 N N . ILE A 1 109 ? -4.351 6.281 12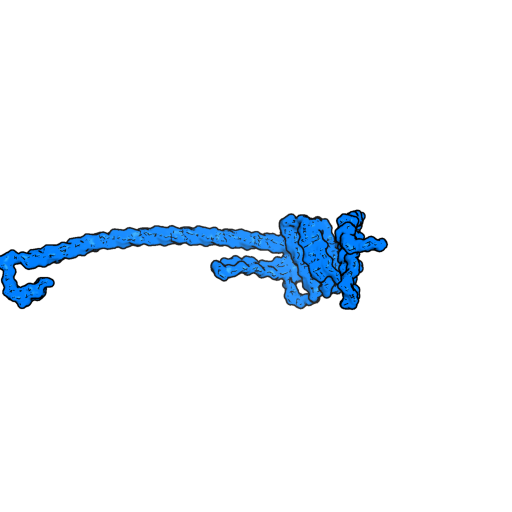.951 1.00 93.19 109 ILE A N 1
ATOM 822 C CA . ILE A 1 109 ? -5.292 6.667 14.003 1.00 93.19 109 ILE A CA 1
ATOM 823 C C . ILE A 1 109 ? -6.443 5.648 14.020 1.00 93.19 109 ILE A C 1
ATOM 825 O O . ILE A 1 109 ? -7.173 5.555 13.022 1.00 93.19 109 ILE A O 1
ATOM 829 N N . PRO A 1 110 ? -6.613 4.878 15.114 1.00 92.88 110 PRO A N 1
ATOM 830 C CA . PRO A 1 110 ? -7.739 3.965 15.265 1.00 92.88 110 PRO A CA 1
ATOM 831 C C . PRO A 1 110 ? -9.049 4.738 15.494 1.00 92.88 110 PRO A C 1
ATOM 833 O O . PRO A 1 110 ? -9.023 5.866 15.995 1.00 92.88 110 PRO A O 1
ATOM 836 N N . PRO A 1 111 ? -10.205 4.141 15.164 1.00 92.94 111 PRO A N 1
ATOM 837 C CA . PRO A 1 111 ? -11.495 4.784 15.366 1.00 92.94 111 PRO A CA 1
ATOM 838 C C . PRO A 1 111 ? -11.826 4.882 16.859 1.00 92.94 111 PRO A C 1
ATOM 840 O O . PRO A 1 111 ? -11.726 3.898 17.598 1.00 92.94 111 PRO A O 1
ATOM 843 N N . GLY A 1 112 ? -12.237 6.074 17.303 1.00 88.62 112 GLY A N 1
ATOM 844 C CA . GLY A 1 112 ? -12.638 6.325 18.690 1.00 88.62 112 GLY A CA 1
ATOM 845 C C . GLY A 1 112 ? -14.074 5.891 18.998 1.00 88.62 112 GLY A C 1
ATOM 846 O O . GLY A 1 112 ? -14.431 5.743 20.165 1.00 88.62 112 GLY A O 1
ATOM 847 N N . ALA A 1 113 ? -14.888 5.674 17.964 1.00 88.44 113 ALA A N 1
ATOM 848 C CA . ALA A 1 113 ? -16.263 5.202 18.062 1.00 88.44 113 ALA A CA 1
ATOM 849 C C . ALA A 1 113 ? -16.611 4.269 16.880 1.00 88.44 113 ALA A C 1
ATOM 851 O O . ALA A 1 113 ? -15.921 4.307 15.861 1.00 88.44 113 ALA A O 1
ATOM 852 N N . PRO A 1 114 ? -17.653 3.418 16.989 1.00 84.44 114 PRO A N 1
ATOM 853 C CA . PRO A 1 114 ? -17.988 2.425 15.959 1.00 84.44 114 PRO A CA 1
ATOM 854 C C . PRO A 1 114 ? -18.400 3.006 14.600 1.00 84.44 114 PRO A C 1
ATOM 856 O O . PRO A 1 114 ? -18.373 2.298 13.600 1.00 84.44 114 PRO A O 1
ATOM 859 N N . ASP A 1 115 ? -18.826 4.266 14.577 1.00 90.81 115 ASP A N 1
ATOM 860 C CA . ASP A 1 115 ? -19.221 5.027 13.391 1.00 90.81 115 ASP A CA 1
ATOM 861 C C . ASP A 1 115 ? -18.049 5.774 12.735 1.00 90.81 115 ASP A C 1
ATOM 863 O O . ASP A 1 115 ? -18.226 6.394 11.688 1.00 90.81 115 ASP A O 1
ATOM 867 N N . GLN A 1 116 ? -16.862 5.733 13.344 1.00 91.50 116 GLN A N 1
ATOM 868 C CA . GLN A 1 116 ? -15.667 6.381 12.822 1.00 91.50 116 GLN A CA 1
ATOM 869 C C . GLN A 1 116 ? -14.824 5.409 12.000 1.00 91.50 116 GLN A C 1
ATOM 871 O O . GLN A 1 116 ? -14.665 4.238 12.344 1.00 91.50 116 GLN A O 1
ATOM 876 N N . ASP A 1 117 ? -14.218 5.938 10.942 1.00 93.00 117 ASP A N 1
ATOM 877 C CA . ASP A 1 117 ? -13.299 5.193 10.093 1.00 93.00 117 ASP A CA 1
ATOM 878 C C . ASP A 1 117 ? -11.860 5.240 10.620 1.00 93.00 117 ASP A C 1
ATOM 880 O O . ASP A 1 117 ? -11.428 6.176 11.302 1.00 93.00 117 ASP A O 1
ATOM 884 N N . TRP A 1 118 ? -11.074 4.238 10.227 1.00 93.75 118 TRP A N 1
ATOM 885 C CA . TRP A 1 118 ? -9.623 4.275 10.377 1.00 93.75 118 TRP A CA 1
ATOM 886 C C . TRP A 1 118 ? -9.027 5.393 9.527 1.00 93.75 118 TRP A C 1
ATOM 888 O O . TRP A 1 118 ? -9.276 5.472 8.324 1.00 93.75 118 TRP A O 1
ATOM 898 N N . THR A 1 119 ? -8.168 6.213 10.130 1.00 94.25 119 THR A N 1
ATOM 899 C CA . THR A 1 119 ? -7.444 7.257 9.399 1.00 94.25 119 THR A CA 1
ATOM 900 C C . THR A 1 119 ? -5.966 6.908 9.331 1.00 94.25 119 THR A C 1
ATOM 902 O O . THR A 1 119 ? -5.289 6.844 10.352 1.00 94.25 119 THR A O 1
ATOM 905 N N . CYS A 1 120 ? -5.446 6.715 8.119 1.00 93.38 120 CYS A N 1
ATOM 906 C CA . CYS A 1 120 ? -4.016 6.550 7.871 1.00 93.38 120 CYS A CA 1
ATOM 907 C C . CYS A 1 120 ? -3.526 7.707 7.002 1.00 93.38 120 CYS A C 1
ATOM 909 O O . CYS A 1 120 ? -3.840 7.779 5.813 1.00 93.38 120 CYS A O 1
ATOM 911 N N . ARG A 1 121 ? -2.758 8.624 7.591 1.00 93.62 121 ARG A N 1
ATOM 912 C CA . ARG A 1 121 ? -2.129 9.730 6.866 1.00 93.62 121 ARG A CA 1
ATOM 913 C C . ARG A 1 121 ? -0.696 9.345 6.547 1.00 93.62 121 ARG A C 1
ATOM 915 O O . ARG A 1 121 ? 0.050 9.011 7.456 1.00 93.62 121 ARG A O 1
ATOM 922 N N . VAL A 1 122 ? -0.308 9.415 5.278 1.00 92.44 122 VAL A N 1
ATOM 923 C CA . VAL A 1 122 ? 1.062 9.129 4.836 1.00 92.44 122 VAL A CA 1
ATOM 924 C C . VAL A 1 122 ? 1.574 10.316 4.035 1.00 92.44 122 VAL A C 1
ATOM 926 O O . VAL A 1 122 ? 0.947 10.742 3.068 1.00 92.44 122 VAL A O 1
ATOM 929 N N . THR A 1 123 ? 2.725 10.837 4.439 1.00 91.00 123 THR A N 1
ATOM 930 C CA . THR A 1 123 ? 3.386 11.985 3.827 1.00 91.00 123 THR A CA 1
ATOM 931 C C . THR A 1 123 ? 4.800 11.581 3.418 1.00 91.00 123 THR A C 1
ATOM 933 O O . THR A 1 123 ? 5.686 11.485 4.276 1.00 91.00 123 THR A O 1
ATOM 936 N N . PRO A 1 124 ? 5.049 11.364 2.116 1.00 89.25 124 PRO A N 1
ATOM 937 C CA . PRO A 1 124 ? 6.398 11.184 1.601 1.00 89.25 124 PRO A CA 1
ATOM 938 C C . PRO A 1 124 ? 7.262 12.418 1.874 1.00 89.25 124 PRO A C 1
ATOM 940 O O . PRO A 1 124 ? 6.812 13.558 1.717 1.00 89.25 124 PRO A O 1
ATOM 943 N N . ARG A 1 125 ? 8.508 12.188 2.292 1.00 89.62 125 ARG A N 1
ATOM 944 C CA . ARG A 1 125 ? 9.512 13.226 2.533 1.00 89.62 125 ARG A CA 1
ATOM 945 C C . ARG A 1 125 ? 10.852 12.835 1.922 1.00 89.62 125 ARG A C 1
ATOM 947 O O . ARG A 1 125 ? 11.221 11.664 1.933 1.00 89.62 125 ARG A O 1
ATOM 954 N N . TRP A 1 126 ? 11.624 13.812 1.458 1.00 85.69 126 TRP A N 1
ATOM 955 C CA . TRP A 1 126 ? 12.957 13.574 0.888 1.00 85.69 126 TRP A CA 1
ATOM 956 C C . TRP A 1 126 ? 13.940 14.696 1.200 1.00 85.69 126 TRP A C 1
ATOM 958 O O . TRP A 1 126 ? 13.571 15.813 1.572 1.00 85.69 126 TRP A O 1
ATOM 968 N N . ARG A 1 127 ? 15.228 14.392 1.047 1.00 85.69 127 ARG A N 1
ATOM 969 C CA . ARG A 1 127 ? 16.317 15.358 1.209 1.00 85.69 127 ARG A CA 1
ATOM 970 C C . ARG A 1 127 ? 16.736 15.926 -0.140 1.00 85.69 127 ARG A C 1
ATOM 972 O O . ARG A 1 127 ? 16.947 15.183 -1.091 1.00 85.69 127 ARG A O 1
ATOM 979 N N . ARG A 1 128 ? 16.906 17.251 -0.197 1.00 78.31 128 ARG A N 1
ATOM 980 C CA . ARG A 1 128 ?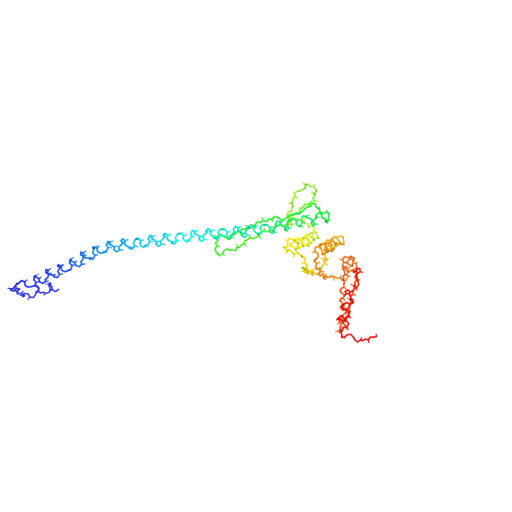 17.456 17.952 -1.374 1.00 78.31 128 ARG A CA 1
ATOM 981 C C . ARG A 1 128 ? 18.969 18.151 -1.308 1.00 78.31 128 ARG A C 1
ATOM 983 O O . ARG A 1 128 ? 19.613 18.146 -2.345 1.00 78.31 128 ARG A O 1
ATOM 990 N N . ASN A 1 129 ? 19.520 18.302 -0.102 1.00 80.81 129 ASN A N 1
ATOM 991 C CA . ASN A 1 129 ? 20.942 18.565 0.122 1.00 80.81 129 ASN A CA 1
ATOM 992 C C . ASN A 1 129 ? 21.530 17.572 1.134 1.00 80.81 129 ASN A C 1
ATOM 994 O O . ASN A 1 129 ? 20.817 17.174 2.067 1.00 80.81 129 ASN A O 1
ATOM 998 N N . PRO A 1 130 ? 22.822 17.210 1.016 1.00 75.94 130 PRO A N 1
ATOM 999 C CA . PRO A 1 130 ? 23.500 16.385 2.009 1.00 75.94 130 PRO A CA 1
ATOM 1000 C C . PRO A 1 130 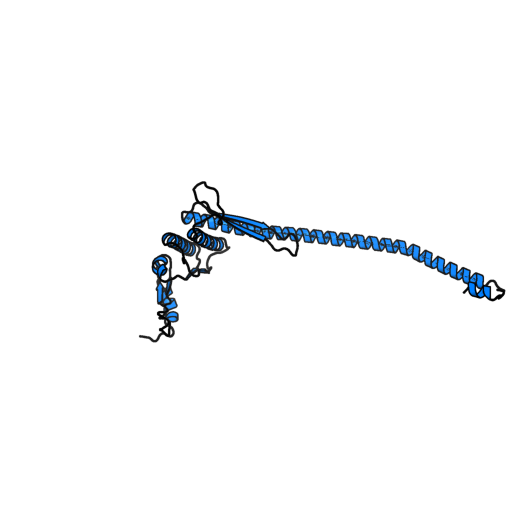? 23.486 17.105 3.364 1.00 75.94 130 PRO A C 1
ATOM 1002 O O . PRO A 1 130 ? 23.981 18.222 3.480 1.00 75.94 130 PRO A O 1
ATOM 1005 N N . GLY A 1 131 ? 22.855 16.498 4.374 1.00 77.44 131 GLY A N 1
ATOM 1006 C CA . GLY A 1 131 ? 22.703 17.084 5.715 1.00 77.44 131 GLY A CA 1
ATOM 1007 C C . GLY A 1 131 ? 21.515 18.041 5.903 1.00 77.44 131 GLY A C 1
ATOM 1008 O O . GLY A 1 131 ? 21.316 18.537 7.008 1.00 77.44 131 GLY A O 1
ATOM 1009 N N . GLY A 1 132 ? 20.705 18.291 4.867 1.00 77.94 132 GLY A N 1
ATOM 1010 C CA . GLY A 1 132 ? 19.483 19.094 4.978 1.00 77.94 132 GLY A CA 1
ATOM 1011 C C . GLY A 1 132 ? 18.296 18.338 5.604 1.00 77.94 132 GLY A C 1
ATOM 1012 O O . GLY A 1 132 ? 18.312 17.102 5.678 1.00 77.94 132 GLY A O 1
ATOM 1013 N N . PRO A 1 133 ? 17.239 19.056 6.032 1.00 84.25 133 PRO A N 1
ATOM 1014 C CA . PRO A 1 133 ? 16.032 18.431 6.564 1.00 84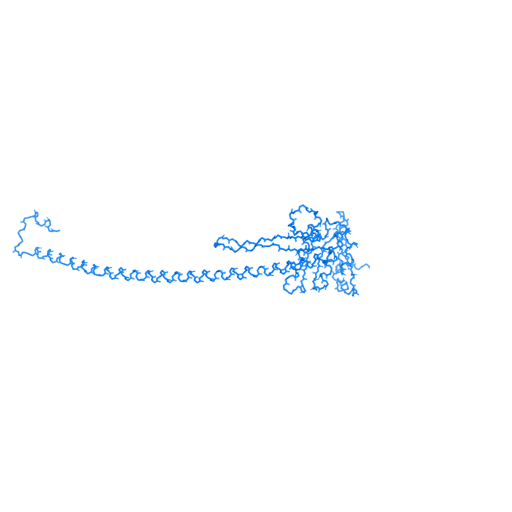.25 133 PRO A CA 1
ATOM 1015 C C . PRO A 1 133 ? 15.283 17.631 5.487 1.00 84.25 133 PRO A C 1
ATOM 1017 O O . PRO A 1 133 ? 15.391 17.903 4.290 1.00 84.25 133 PRO A O 1
ATOM 1020 N N . LEU A 1 134 ? 14.500 16.645 5.933 1.00 83.75 134 LEU A N 1
ATOM 1021 C CA . LEU A 1 134 ? 13.523 15.947 5.097 1.00 83.75 134 LEU A CA 1
ATOM 1022 C C . LEU A 1 134 ? 12.345 16.888 4.833 1.00 83.75 134 LEU A C 1
ATOM 1024 O O . LEU A 1 134 ? 11.650 17.288 5.768 1.00 83.75 134 LEU A O 1
ATOM 1028 N N . LEU A 1 135 ? 12.130 17.239 3.570 1.00 84.00 135 LEU A N 1
ATOM 1029 C CA . LEU A 1 135 ? 11.042 18.111 3.149 1.00 84.00 135 LEU A CA 1
ATOM 1030 C C . LEU A 1 135 ? 9.857 17.266 2.674 1.00 84.00 135 LEU A C 1
ATOM 1032 O O . LEU A 1 135 ? 10.079 16.295 1.949 1.00 84.00 135 LEU A O 1
ATOM 1036 N N . PRO A 1 136 ? 8.622 17.614 3.073 1.00 83.50 136 PRO A N 1
ATOM 1037 C CA . PRO A 1 136 ? 7.426 16.980 2.544 1.00 83.50 136 PRO A CA 1
ATOM 1038 C C . PRO A 1 136 ? 7.221 17.296 1.066 1.00 83.50 136 PRO A C 1
ATOM 1040 O O . PRO A 1 136 ? 7.793 18.251 0.526 1.00 83.50 136 PRO A O 1
ATOM 1043 N N . TYR A 1 137 ? 6.440 16.431 0.421 1.00 75.44 137 TYR A N 1
ATOM 1044 C CA . TYR A 1 137 ? 6.348 16.414 -1.029 1.00 75.44 137 TYR A CA 1
ATOM 1045 C C . TYR A 1 137 ? 5.642 17.613 -1.658 1.00 75.44 137 TYR A C 1
ATOM 1047 O O . TYR A 1 137 ? 5.920 17.978 -2.797 1.00 75.44 137 TYR A O 1
ATOM 1055 N N . ASP A 1 138 ? 4.773 18.238 -0.876 1.00 70.25 138 ASP A N 1
ATOM 1056 C CA . ASP A 1 138 ? 3.971 19.413 -1.196 1.00 70.25 138 ASP A CA 1
ATOM 1057 C C . ASP A 1 138 ? 4.789 20.713 -1.292 1.00 70.25 138 ASP A C 1
ATOM 1059 O O . ASP A 1 138 ? 4.303 21.724 -1.801 1.00 70.25 138 ASP A O 1
ATOM 1063 N N . ASN A 1 139 ? 6.050 20.708 -0.855 1.00 69.62 139 ASN A N 1
ATOM 1064 C CA . ASN A 1 139 ? 6.937 21.847 -1.048 1.00 69.62 139 ASN A CA 1
ATOM 1065 C C . ASN A 1 139 ? 7.327 21.984 -2.519 1.00 69.62 139 ASN A C 1
ATOM 1067 O O . ASN A 1 139 ? 7.987 21.088 -3.049 1.00 69.62 139 ASN A O 1
ATOM 1071 N N . VAL A 1 140 ? 7.007 23.146 -3.115 1.00 59.00 140 VAL A N 1
ATOM 1072 C CA . VAL A 1 140 ? 7.285 23.576 -4.505 1.00 59.00 140 VAL A CA 1
ATOM 1073 C C . VAL A 1 140 ? 8.437 22.782 -5.123 1.00 59.00 140 VAL A C 1
ATOM 1075 O O . VAL A 1 140 ? 9.625 23.088 -4.937 1.00 59.00 140 VAL A O 1
ATOM 1078 N N . THR A 1 141 ? 8.076 21.690 -5.788 1.00 58.78 141 THR A N 1
ATOM 1079 C CA . THR A 1 141 ? 8.989 20.811 -6.505 1.00 58.78 141 THR A CA 1
ATOM 1080 C C . THR A 1 141 ? 8.800 20.978 -7.995 1.00 58.78 141 THR A C 1
ATOM 1082 O O . THR A 1 141 ? 7.769 21.440 -8.477 1.00 58.78 141 THR A O 1
ATOM 1085 N N . ASN A 1 142 ? 9.838 20.610 -8.736 1.00 66.31 142 ASN A N 1
ATOM 1086 C CA . ASN A 1 142 ? 9.705 20.380 -10.160 1.00 66.31 142 ASN A CA 1
ATOM 1087 C C . ASN A 1 142 ? 8.789 19.157 -10.355 1.00 66.31 142 ASN A C 1
ATOM 1089 O O . ASN A 1 142 ? 9.067 18.099 -9.791 1.00 66.31 142 ASN A O 1
ATOM 1093 N N . THR A 1 143 ? 7.731 19.288 -11.154 1.00 67.62 143 THR A N 1
ATOM 1094 C CA . THR A 1 143 ? 6.752 18.224 -11.450 1.00 67.62 143 THR A CA 1
ATOM 1095 C C . THR A 1 143 ? 7.397 16.930 -11.960 1.00 67.62 143 THR A C 1
ATOM 1097 O O . THR A 1 143 ? 6.879 15.840 -11.727 1.00 67.62 143 THR A O 1
ATOM 1100 N N . ALA A 1 144 ? 8.565 17.014 -12.606 1.00 67.19 144 ALA A N 1
ATOM 1101 C CA . ALA A 1 144 ? 9.321 15.836 -13.028 1.00 67.19 144 ALA A CA 1
ATOM 1102 C C . ALA A 1 144 ? 9.887 15.026 -11.845 1.00 67.19 144 ALA A C 1
ATOM 1104 O O . ALA A 1 144 ? 9.912 13.798 -11.897 1.00 67.19 144 ALA A O 1
ATOM 1105 N N . GLN A 1 145 ? 10.312 15.699 -10.769 1.00 71.44 145 GLN A N 1
ATOM 1106 C CA . GLN A 1 145 ? 10.808 15.027 -9.565 1.00 71.44 145 GLN A CA 1
ATOM 1107 C C . GLN A 1 145 ? 9.669 14.327 -8.830 1.00 71.44 145 GLN A C 1
ATOM 1109 O O . GLN A 1 145 ? 9.830 13.185 -8.418 1.00 71.44 145 GLN A O 1
ATOM 1114 N N . GLU A 1 146 ? 8.510 14.978 -8.721 1.00 75.12 146 GLU A N 1
ATOM 1115 C CA . GLU A 1 146 ? 7.312 14.390 -8.114 1.00 75.12 146 GLU A CA 1
ATOM 1116 C C . GLU A 1 146 ? 6.942 13.058 -8.781 1.00 75.12 146 GLU A C 1
ATOM 1118 O O . GLU A 1 146 ? 6.806 12.046 -8.094 1.00 75.12 146 GLU A O 1
ATOM 1123 N N . LYS A 1 147 ? 6.898 13.019 -10.120 1.00 75.12 147 LYS A N 1
ATOM 1124 C CA . LYS A 1 147 ? 6.607 11.790 -10.875 1.00 75.12 147 LYS A CA 1
ATOM 1125 C C . LYS A 1 147 ? 7.639 10.684 -10.650 1.00 75.12 147 LYS A C 1
ATOM 1127 O O . LYS A 1 147 ? 7.261 9.530 -10.454 1.00 75.12 147 LYS A O 1
ATOM 1132 N N . LEU A 1 148 ? 8.928 11.023 -10.639 1.00 76.88 148 LEU A N 1
ATOM 1133 C CA . LEU A 1 148 ? 9.997 10.066 -10.339 1.00 76.88 148 LEU A CA 1
ATOM 1134 C C . LEU A 1 148 ? 9.835 9.481 -8.927 1.00 76.88 148 LEU A C 1
ATOM 1136 O O . LEU A 1 148 ? 9.930 8.268 -8.737 1.00 76.88 148 LEU A O 1
ATOM 1140 N N . PHE A 1 149 ? 9.510 10.320 -7.941 1.00 79.25 149 PHE A N 1
ATOM 1141 C CA . PHE A 1 149 ? 9.250 9.865 -6.576 1.00 79.25 149 PHE A CA 1
ATOM 1142 C C . PHE A 1 149 ? 8.005 8.987 -6.472 1.00 79.25 149 PHE A C 1
ATOM 1144 O O . PHE A 1 149 ? 8.035 8.005 -5.731 1.00 79.25 149 PHE A O 1
ATOM 1151 N N . SER A 1 150 ? 6.938 9.283 -7.218 1.00 81.94 150 SER A N 1
ATOM 1152 C CA . SER A 1 150 ? 5.755 8.418 -7.267 1.00 81.94 150 SER A CA 1
ATOM 1153 C C . SER A 1 150 ? 6.108 7.015 -7.761 1.00 81.94 150 SER A C 1
ATOM 1155 O O . SER A 1 150 ? 5.668 6.032 -7.168 1.00 81.94 150 SER A O 1
ATOM 1157 N N . ILE A 1 151 ? 6.953 6.901 -8.791 1.00 82.69 151 ILE A N 1
ATOM 1158 C CA . ILE A 1 151 ? 7.400 5.599 -9.306 1.00 82.69 151 ILE A CA 1
ATOM 1159 C C . ILE A 1 151 ? 8.241 4.865 -8.260 1.00 82.69 151 ILE A C 1
ATOM 1161 O O . ILE A 1 151 ? 7.976 3.698 -7.974 1.00 82.69 151 ILE A O 1
ATOM 1165 N N . HIS A 1 152 ? 9.202 5.544 -7.628 1.00 85.75 152 HIS A N 1
ATOM 1166 C CA . HIS A 1 152 ? 9.983 4.945 -6.544 1.00 85.75 152 HIS A CA 1
ATOM 1167 C C . HIS A 1 152 ? 9.114 4.504 -5.367 1.00 85.75 152 HIS A C 1
ATOM 1169 O O . HIS A 1 152 ? 9.388 3.463 -4.778 1.00 85.75 152 HIS A O 1
ATOM 1175 N N . LEU A 1 153 ? 8.049 5.239 -5.045 1.00 88.81 153 LEU A N 1
ATOM 1176 C CA . LEU A 1 153 ? 7.107 4.853 -4.001 1.00 88.81 153 LEU A CA 1
ATOM 1177 C C . LEU A 1 153 ? 6.328 3.586 -4.368 1.00 88.81 153 LEU A C 1
ATOM 1179 O O . LEU A 1 153 ? 6.191 2.696 -3.531 1.00 88.81 153 LEU A O 1
ATOM 1183 N N . VAL A 1 154 ? 5.861 3.470 -5.614 1.00 88.75 154 VAL A N 1
ATOM 1184 C CA . VAL A 1 154 ? 5.179 2.260 -6.106 1.00 88.75 154 VAL A CA 1
ATOM 1185 C C . VAL A 1 154 ? 6.123 1.057 -6.083 1.00 88.75 154 VAL A C 1
ATOM 1187 O O . VAL A 1 154 ? 5.750 -0.012 -5.597 1.00 88.75 154 VAL A O 1
ATOM 1190 N N . LEU A 1 155 ? 7.363 1.231 -6.546 1.00 87.25 155 LEU A N 1
ATOM 1191 C CA . LEU A 1 155 ? 8.381 0.180 -6.503 1.00 87.25 155 LEU A CA 1
ATOM 1192 C C . LEU A 1 155 ? 8.721 -0.203 -5.057 1.00 87.25 155 LEU A C 1
ATOM 1194 O O . LEU A 1 155 ? 8.744 -1.386 -4.732 1.00 87.25 155 LEU A O 1
ATOM 1198 N N . ALA A 1 156 ? 8.904 0.770 -4.164 1.00 90.12 156 ALA A N 1
ATOM 1199 C CA . ALA A 1 156 ? 9.149 0.525 -2.746 1.00 90.12 156 ALA A CA 1
ATOM 1200 C C . ALA A 1 156 ? 8.005 -0.261 -2.094 1.00 90.12 156 ALA A C 1
ATOM 1202 O O . ALA A 1 156 ? 8.254 -1.210 -1.350 1.00 90.12 156 ALA A O 1
ATOM 1203 N N . ALA A 1 157 ? 6.755 0.085 -2.412 1.00 89.69 157 ALA A N 1
ATOM 1204 C CA . ALA A 1 157 ? 5.580 -0.632 -1.929 1.00 89.69 157 ALA A CA 1
ATOM 1205 C C . ALA A 1 157 ? 5.552 -2.088 -2.412 1.00 89.69 157 ALA A C 1
ATOM 1207 O O . ALA A 1 157 ? 5.249 -2.999 -1.640 1.00 89.69 157 ALA A O 1
ATOM 1208 N N . LEU A 1 158 ? 5.921 -2.318 -3.673 1.00 87.75 158 LEU A N 1
ATOM 1209 C CA . LEU A 1 158 ? 6.018 -3.657 -4.244 1.00 87.75 158 LEU A CA 1
ATOM 1210 C C . LEU A 1 158 ? 7.136 -4.487 -3.595 1.00 87.75 158 LEU A C 1
ATOM 1212 O O . LEU A 1 158 ? 6.946 -5.678 -3.351 1.00 87.75 158 LEU A O 1
ATOM 1216 N N . LEU A 1 159 ? 8.274 -3.861 -3.292 1.00 86.81 159 LEU A N 1
ATOM 1217 C CA . LEU A 1 159 ? 9.434 -4.504 -2.671 1.00 86.81 159 LEU A CA 1
ATOM 1218 C C . LEU A 1 159 ? 9.238 -4.818 -1.190 1.00 86.81 159 LEU A C 1
ATOM 1220 O O . LEU A 1 159 ? 9.712 -5.848 -0.716 1.00 86.81 159 LEU A O 1
ATOM 1224 N N . ALA A 1 160 ? 8.534 -3.951 -0.465 1.00 87.38 160 ALA A N 1
ATOM 1225 C CA . ALA A 1 160 ? 8.214 -4.161 0.942 1.00 87.38 160 ALA A CA 1
ATOM 1226 C C . ALA A 1 160 ? 7.168 -5.266 1.155 1.00 87.38 160 ALA A C 1
ATOM 1228 O O . ALA A 1 160 ? 7.027 -5.790 2.262 1.00 87.38 160 ALA A O 1
ATOM 1229 N N . ALA A 1 161 ? 6.422 -5.633 0.110 1.00 81.88 161 ALA A N 1
ATOM 1230 C CA . ALA A 1 161 ? 5.447 -6.703 0.199 1.00 81.88 161 ALA A CA 1
ATOM 1231 C C . ALA A 1 161 ? 6.137 -8.070 0.403 1.00 81.88 161 ALA A C 1
ATOM 1233 O O . ALA A 1 161 ? 7.139 -8.376 -0.248 1.00 81.88 161 ALA A O 1
ATOM 1234 N N . PRO A 1 162 ? 5.583 -8.952 1.256 1.00 74.06 162 PRO A N 1
ATOM 1235 C CA . PRO A 1 162 ? 6.153 -10.275 1.480 1.00 74.06 162 PRO A CA 1
ATOM 1236 C C . PRO A 1 162 ? 6.128 -11.098 0.186 1.00 74.06 162 PRO A C 1
ATOM 1238 O O . PRO A 1 162 ? 5.095 -11.186 -0.482 1.00 74.06 162 PRO A O 1
ATOM 1241 N N . HIS A 1 163 ? 7.259 -11.729 -0.142 1.00 76.75 163 HIS A N 1
ATOM 1242 C CA . HIS A 1 163 ? 7.469 -12.514 -1.366 1.00 76.75 163 HIS A CA 1
ATOM 1243 C C . HIS A 1 163 ? 7.196 -11.699 -2.651 1.00 76.75 163 HIS A C 1
ATOM 1245 O O . HIS A 1 163 ? 6.165 -11.880 -3.306 1.00 76.75 163 HIS A O 1
ATOM 1251 N N . PRO A 1 164 ? 8.106 -10.786 -3.036 1.00 73.38 164 PRO A N 1
ATOM 1252 C CA . PRO A 1 164 ? 7.933 -9.972 -4.241 1.00 73.38 164 PRO A CA 1
ATOM 1253 C C . PRO A 1 164 ? 8.121 -10.767 -5.547 1.00 73.38 164 PRO A C 1
ATOM 1255 O O . PRO A 1 164 ? 7.608 -10.369 -6.591 1.00 73.38 164 PRO A O 1
ATOM 1258 N N . ARG A 1 165 ? 8.823 -11.908 -5.496 1.00 82.50 165 ARG A N 1
ATOM 1259 C CA . ARG A 1 165 ? 9.117 -12.751 -6.666 1.00 82.50 165 ARG A CA 1
ATOM 1260 C C . ARG A 1 165 ? 7.846 -13.258 -7.348 1.00 82.50 165 ARG A C 1
ATOM 1262 O O . ARG A 1 165 ? 6.945 -13.763 -6.684 1.00 82.50 165 ARG A O 1
ATOM 1269 N N . GLY A 1 166 ? 7.817 -13.173 -8.677 1.00 79.38 166 GLY A N 1
ATOM 1270 C CA . GLY A 1 166 ? 6.706 -13.646 -9.510 1.00 79.38 166 GLY A CA 1
ATOM 1271 C C . GLY A 1 166 ? 5.521 -12.682 -9.605 1.00 79.38 166 GLY A C 1
ATOM 1272 O O . GLY A 1 166 ? 4.525 -13.009 -10.245 1.00 79.38 166 GLY A O 1
ATOM 1273 N N . ARG A 1 167 ? 5.607 -11.493 -8.996 1.00 84.62 167 ARG A N 1
ATOM 1274 C CA . ARG A 1 167 ? 4.579 -10.455 -9.137 1.00 84.62 167 ARG A CA 1
ATOM 1275 C C . ARG A 1 167 ? 4.684 -9.754 -10.489 1.00 84.62 167 ARG A C 1
ATOM 1277 O O . ARG A 1 167 ? 5.767 -9.666 -11.068 1.00 84.62 167 ARG A O 1
ATOM 1284 N N . VAL A 1 168 ? 3.549 -9.231 -10.951 1.00 88.12 168 VAL A N 1
ATOM 1285 C CA . VAL A 1 168 ? 3.441 -8.439 -12.179 1.00 88.12 168 VAL A CA 1
ATOM 1286 C C . VAL A 1 168 ? 3.070 -7.002 -11.821 1.00 88.12 168 VAL A C 1
ATOM 1288 O O . VAL A 1 168 ? 2.096 -6.783 -11.103 1.00 88.12 168 VAL A O 1
ATOM 1291 N N . LEU A 1 169 ? 3.836 -6.035 -12.322 1.00 88.12 169 LEU A N 1
ATOM 1292 C CA . LEU A 1 169 ? 3.529 -4.607 -12.254 1.00 88.12 169 LEU A CA 1
ATOM 1293 C C . LEU A 1 169 ? 3.172 -4.110 -13.655 1.00 88.12 169 LEU A C 1
ATOM 1295 O O . LEU A 1 169 ? 3.939 -4.325 -14.589 1.00 88.12 169 LEU A O 1
ATOM 1299 N N . ILE A 1 170 ? 2.027 -3.444 -13.795 1.00 89.25 170 ILE A N 1
ATOM 1300 C CA . ILE A 1 170 ? 1.599 -2.832 -15.056 1.00 89.25 170 ILE A CA 1
ATOM 1301 C C . ILE A 1 170 ? 1.669 -1.316 -14.897 1.00 89.25 170 ILE A C 1
ATOM 1303 O O . ILE A 1 170 ? 1.045 -0.765 -13.992 1.00 89.25 170 ILE A O 1
ATOM 1307 N N . LEU A 1 171 ? 2.445 -0.661 -15.755 1.00 86.19 171 LEU A N 1
ATOM 1308 C CA . LEU A 1 171 ? 2.629 0.786 -15.789 1.00 86.19 171 LEU A CA 1
ATOM 1309 C C . LEU A 1 171 ? 2.039 1.320 -17.091 1.00 86.19 171 LEU A C 1
ATOM 1311 O O . LEU A 1 171 ? 2.540 1.010 -18.172 1.00 86.19 171 LEU A O 1
ATOM 1315 N N . ASP A 1 172 ? 0.972 2.102 -16.983 1.00 85.62 172 ASP A N 1
ATOM 1316 C CA . ASP A 1 172 ? 0.391 2.773 -18.141 1.00 85.62 172 ASP A CA 1
ATOM 1317 C C . ASP A 1 172 ? 1.070 4.129 -18.368 1.00 85.62 172 ASP A C 1
ATOM 1319 O O . ASP A 1 172 ? 1.386 4.834 -17.408 1.00 85.62 172 ASP A O 1
ATOM 1323 N N . GLU A 1 173 ? 1.323 4.464 -19.631 1.00 79.75 173 GLU A N 1
ATOM 1324 C CA . GLU A 1 173 ? 1.950 5.710 -20.083 1.00 79.75 173 GLU A CA 1
ATOM 1325 C C . GLU A 1 173 ? 3.281 6.015 -19.378 1.00 79.75 173 GLU A C 1
ATOM 1327 O O . GLU A 1 173 ? 3.552 7.129 -18.913 1.00 79.75 173 GLU A O 1
ATOM 1332 N N . LEU A 1 174 ? 4.151 5.003 -19.311 1.00 73.25 174 LEU A N 1
ATOM 1333 C CA . LEU A 1 174 ? 5.453 5.135 -18.678 1.00 73.25 174 LEU A CA 1
ATOM 1334 C C . LEU A 1 174 ? 6.233 6.294 -19.302 1.00 73.25 174 LEU A C 1
ATOM 1336 O O . LEU A 1 174 ? 6.417 6.370 -20.520 1.00 73.25 174 LEU A O 1
ATOM 1340 N N . ALA A 1 175 ? 6.757 7.149 -18.422 1.00 64.50 175 ALA A N 1
ATOM 1341 C CA . ALA A 1 175 ? 7.612 8.274 -18.766 1.00 64.50 175 ALA A CA 1
ATOM 1342 C C . ALA A 1 175 ? 6.953 9.377 -19.615 1.00 64.50 175 ALA A C 1
ATOM 1344 O O . ALA A 1 175 ? 7.656 10.290 -20.069 1.00 64.50 175 ALA A O 1
ATOM 1345 N N . ASP A 1 176 ? 5.622 9.373 -19.748 1.00 66.38 176 ASP A N 1
ATOM 1346 C CA . ASP A 1 176 ? 4.919 10.534 -20.277 1.00 66.38 176 ASP A CA 1
ATOM 1347 C C . ASP A 1 176 ? 5.167 11.740 -19.355 1.00 66.38 176 ASP A C 1
ATOM 1349 O O . ASP A 1 176 ? 5.085 11.643 -18.126 1.00 66.38 176 ASP A O 1
ATOM 1353 N N . SER A 1 177 ? 5.547 12.878 -19.942 1.00 60.59 177 SER A N 1
ATOM 1354 C CA . SER A 1 177 ? 5.985 14.133 -19.290 1.00 60.59 177 SER A CA 1
ATOM 1355 C C . SER A 1 177 ? 7.306 14.142 -18.488 1.00 60.59 177 SER A C 1
ATOM 1357 O O . SER A 1 177 ? 7.626 15.158 -17.865 1.00 60.59 177 SER A O 1
ATOM 1359 N N . LEU A 1 178 ? 8.108 13.073 -18.505 1.00 67.75 178 LEU A N 1
ATOM 1360 C CA . LEU A 1 178 ? 9.454 13.111 -17.916 1.00 67.75 178 LEU A CA 1
ATOM 1361 C C . LEU A 1 178 ? 10.481 13.675 -18.916 1.00 67.75 178 LEU A C 1
ATOM 1363 O O . LEU A 1 178 ? 10.482 13.332 -20.100 1.00 67.75 178 LEU A O 1
ATOM 1367 N N . GLY A 1 179 ? 11.388 14.527 -18.428 1.00 69.31 179 GLY A N 1
ATOM 1368 C CA . GLY A 1 179 ? 12.560 14.967 -19.194 1.00 69.31 179 GLY A CA 1
ATOM 1369 C C . GLY A 1 179 ? 13.522 13.804 -19.470 1.00 69.31 179 GLY A C 1
ATOM 1370 O O . GLY A 1 179 ? 13.578 12.861 -18.686 1.00 69.31 179 GLY A O 1
ATOM 1371 N N . ALA A 1 180 ? 14.290 13.876 -20.562 1.00 72.12 180 ALA A N 1
ATOM 1372 C CA . ALA A 1 180 ? 15.103 12.759 -21.066 1.00 72.12 180 ALA A CA 1
ATOM 1373 C C . ALA A 1 180 ? 16.062 12.137 -20.029 1.00 72.12 180 ALA A C 1
ATOM 1375 O O . ALA A 1 180 ? 16.194 10.919 -19.985 1.00 72.12 180 ALA A O 1
ATOM 1376 N N . GLU A 1 181 ? 16.689 12.945 -19.168 1.00 71.38 181 GLU A N 1
ATOM 1377 C CA . GLU A 1 181 ? 17.568 12.437 -18.101 1.00 71.38 181 GLU A CA 1
ATOM 1378 C C . GLU A 1 181 ? 16.779 11.655 -17.034 1.00 71.38 181 GLU A C 1
ATOM 1380 O O . GLU A 1 181 ? 17.075 10.489 -16.781 1.00 71.38 181 GLU A O 1
ATOM 1385 N N . HIS A 1 182 ? 15.689 12.225 -16.507 1.00 74.81 182 HIS A N 1
ATOM 1386 C CA . HIS A 1 182 ? 14.835 11.545 -15.523 1.00 74.81 182 HIS A CA 1
ATOM 1387 C C . HIS A 1 182 ? 14.177 10.270 -16.081 1.00 74.81 182 HIS A C 1
ATOM 1389 O O . HIS A 1 182 ? 13.904 9.339 -15.327 1.00 74.81 182 HIS A O 1
ATOM 1395 N N . ARG A 1 183 ? 13.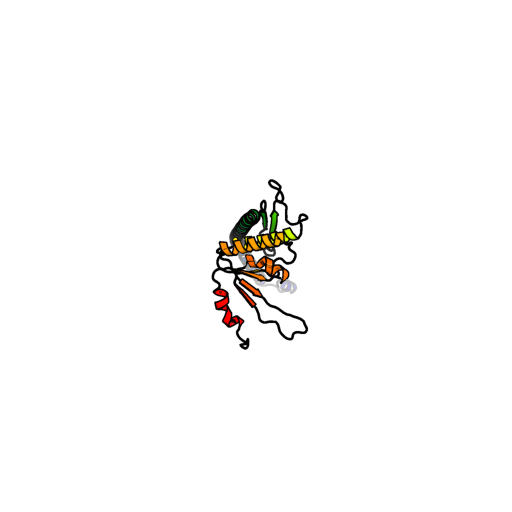922 10.195 -17.398 1.00 78.75 183 ARG A N 1
ATOM 1396 C CA . ARG A 1 183 ? 13.405 8.973 -18.039 1.00 78.75 183 ARG A CA 1
ATOM 1397 C C . ARG A 1 183 ? 14.377 7.809 -17.923 1.00 78.75 183 ARG A C 1
ATOM 1399 O O . ARG A 1 183 ? 13.948 6.709 -17.587 1.00 78.75 183 ARG A O 1
ATOM 1406 N N . ARG A 1 184 ? 15.664 8.045 -18.193 1.00 80.44 184 ARG A N 1
ATOM 1407 C CA . ARG A 1 184 ? 16.690 6.995 -18.108 1.00 80.44 184 ARG A CA 1
ATOM 1408 C C . ARG A 1 184 ? 16.844 6.491 -16.682 1.00 80.44 184 ARG A C 1
ATOM 1410 O O . ARG A 1 184 ? 16.875 5.285 -16.489 1.00 80.44 184 ARG A O 1
ATOM 1417 N N . GLU A 1 185 ? 16.868 7.394 -15.704 1.00 78.69 185 GLU A N 1
ATOM 1418 C CA . GLU A 1 185 ? 16.939 7.030 -14.281 1.00 78.69 185 GLU A CA 1
ATOM 1419 C C . GLU A 1 185 ? 15.759 6.142 -13.861 1.00 78.69 185 GLU A C 1
ATOM 1421 O O . GLU A 1 185 ? 15.945 5.112 -13.217 1.00 78.69 185 GLU A O 1
ATOM 1426 N N . VAL A 1 186 ? 14.542 6.503 -14.277 1.00 80.38 186 VAL A N 1
ATOM 1427 C CA . VAL A 1 186 ? 13.333 5.720 -13.991 1.00 80.38 186 VAL A CA 1
ATOM 1428 C C . VAL A 1 186 ? 13.379 4.343 -14.654 1.00 80.38 186 VAL A C 1
ATOM 1430 O O . VAL A 1 186 ? 13.083 3.340 -14.006 1.00 80.38 186 VAL A O 1
ATOM 1433 N N . LEU A 1 187 ? 13.741 4.278 -15.937 1.00 85.56 187 LEU A N 1
ATOM 1434 C CA . LEU A 1 187 ? 13.832 3.018 -16.678 1.00 85.56 187 LEU A CA 1
ATOM 1435 C C . LEU A 1 187 ? 14.903 2.089 -16.094 1.00 85.56 187 LEU A C 1
ATOM 1437 O O . LEU A 1 187 ? 14.665 0.888 -15.974 1.00 85.56 187 LEU A O 1
ATOM 1441 N N . ASP A 1 188 ? 16.040 2.647 -15.679 1.00 85.44 188 ASP A N 1
ATOM 1442 C CA . ASP A 1 188 ? 17.127 1.912 -15.033 1.00 85.44 188 ASP A CA 1
ATOM 1443 C C . ASP A 1 188 ? 16.706 1.342 -13.673 1.00 85.44 188 ASP A C 1
ATOM 1445 O O . ASP A 1 188 ? 16.892 0.150 -13.412 1.00 85.44 188 ASP A O 1
ATOM 1449 N N . ALA A 1 189 ? 16.045 2.154 -12.841 1.00 82.88 189 ALA A N 1
ATOM 1450 C CA . ALA A 1 189 ? 15.514 1.710 -11.554 1.00 82.88 189 ALA A CA 1
ATOM 1451 C C . ALA A 1 189 ? 14.486 0.581 -11.727 1.00 82.88 189 ALA A C 1
ATOM 1453 O O . ALA A 1 189 ? 14.552 -0.436 -11.035 1.00 82.88 189 ALA A O 1
ATOM 1454 N N . ILE A 1 190 ? 13.564 0.722 -12.685 1.00 87.38 190 ILE A N 1
ATOM 1455 C CA . ILE A 1 190 ? 12.552 -0.294 -13.010 1.00 87.38 190 ILE A CA 1
ATOM 1456 C C . ILE A 1 190 ? 13.215 -1.599 -13.468 1.00 87.38 190 ILE A C 1
ATOM 1458 O O . ILE A 1 190 ? 12.884 -2.667 -12.949 1.00 87.38 190 ILE A O 1
ATOM 1462 N N . ALA A 1 191 ? 14.153 -1.529 -14.415 1.00 86.75 191 ALA A N 1
ATOM 1463 C CA . ALA A 1 191 ? 14.831 -2.705 -14.956 1.00 86.75 191 ALA A CA 1
ATOM 1464 C C . ALA A 1 191 ? 15.670 -3.428 -13.893 1.00 86.75 191 ALA A C 1
ATOM 1466 O O . ALA A 1 191 ? 15.624 -4.658 -13.794 1.00 86.75 191 ALA A O 1
ATOM 1467 N N . THR A 1 192 ? 16.386 -2.668 -13.063 1.00 86.19 192 THR A N 1
ATOM 1468 C CA . THR A 1 192 ? 17.185 -3.198 -11.951 1.00 86.19 192 THR A CA 1
ATOM 1469 C C . THR A 1 192 ? 16.293 -3.902 -10.933 1.00 86.19 192 THR A C 1
ATOM 1471 O O . THR A 1 192 ? 16.524 -5.066 -10.609 1.00 86.19 192 THR A O 1
ATOM 1474 N N . VAL A 1 193 ? 15.202 -3.257 -10.507 1.00 84.56 193 VAL A N 1
ATOM 1475 C CA . VAL A 1 193 ? 14.244 -3.847 -9.561 1.00 84.56 193 VAL A CA 1
ATOM 1476 C C . VAL A 1 193 ? 13.600 -5.117 -10.122 1.00 84.56 193 VAL A C 1
ATOM 1478 O O . VAL A 1 193 ? 13.504 -6.120 -9.410 1.00 84.56 193 VAL A O 1
ATOM 1481 N N . ALA A 1 194 ? 13.190 -5.107 -11.393 1.00 87.25 194 ALA A N 1
ATOM 1482 C CA . ALA A 1 194 ? 12.623 -6.279 -12.057 1.00 87.25 194 ALA A CA 1
ATOM 1483 C C . ALA A 1 194 ? 13.588 -7.471 -12.023 1.00 87.25 194 ALA A C 1
ATOM 1485 O O . ALA A 1 194 ? 13.199 -8.586 -11.658 1.00 87.25 194 ALA A O 1
ATOM 1486 N N . LYS A 1 195 ? 14.859 -7.221 -12.354 1.00 85.31 195 LYS A N 1
ATOM 1487 C CA . LYS A 1 195 ? 15.909 -8.239 -12.411 1.00 85.31 195 LYS A CA 1
ATOM 1488 C C . LYS A 1 195 ? 16.269 -8.780 -11.029 1.00 85.31 195 LYS A C 1
ATOM 1490 O O . LYS A 1 195 ? 16.271 -9.996 -10.841 1.00 85.31 195 LYS A O 1
ATOM 1495 N N . ASP A 1 196 ? 16.536 -7.902 -10.070 1.00 86.19 196 ASP A N 1
ATOM 1496 C CA . ASP A 1 196 ? 17.056 -8.286 -8.753 1.00 86.19 196 ASP A CA 1
ATOM 1497 C C . ASP A 1 196 ? 16.001 -9.004 -7.905 1.00 86.19 196 ASP A C 1
ATOM 1499 O O . ASP A 1 196 ? 16.298 -9.954 -7.172 1.00 86.19 196 ASP A O 1
ATOM 1503 N N . HIS A 1 197 ? 14.738 -8.598 -8.048 1.00 83.88 197 HIS A N 1
ATOM 1504 C CA . HIS A 1 197 ? 13.636 -9.130 -7.251 1.00 83.88 197 HIS A CA 1
ATOM 1505 C C . HIS A 1 197 ? 12.761 -10.138 -7.999 1.00 83.88 197 HIS A C 1
ATOM 1507 O O . HIS A 1 197 ? 11.831 -10.683 -7.402 1.00 83.88 197 HIS A O 1
ATOM 1513 N N . GLY A 1 198 ? 13.069 -10.444 -9.264 1.00 84.69 198 GLY A N 1
ATOM 1514 C CA . GLY A 1 198 ? 12.316 -11.406 -10.073 1.00 84.69 198 GLY A CA 1
ATOM 1515 C C . GLY A 1 198 ? 10.858 -10.990 -10.267 1.00 84.69 198 GLY A C 1
ATOM 1516 O O . GLY A 1 198 ? 9.952 -11.816 -10.127 1.00 84.69 198 GLY A O 1
ATOM 1517 N N . ILE A 1 199 ? 10.639 -9.700 -10.517 1.00 88.00 199 ILE A N 1
ATOM 1518 C CA . ILE A 1 199 ? 9.329 -9.096 -10.771 1.00 88.00 199 ILE A CA 1
ATOM 1519 C C . ILE A 1 199 ? 9.182 -8.919 -12.282 1.00 88.00 199 ILE A C 1
ATOM 1521 O O . ILE A 1 199 ? 10.118 -8.506 -12.962 1.00 88.00 199 ILE A O 1
ATOM 1525 N N . THR A 1 200 ? 7.999 -9.212 -12.815 1.00 88.31 200 THR A N 1
ATOM 1526 C CA . THR A 1 200 ? 7.674 -8.918 -14.215 1.00 88.31 200 THR A CA 1
ATOM 1527 C C . THR A 1 200 ? 7.053 -7.532 -14.302 1.00 88.31 200 THR A C 1
ATOM 1529 O O . THR A 1 200 ? 6.107 -7.237 -13.577 1.00 88.31 200 THR A O 1
ATOM 1532 N N . ILE A 1 201 ? 7.564 -6.675 -15.182 1.00 89.12 201 ILE A N 1
ATOM 1533 C CA . ILE A 1 201 ? 7.026 -5.327 -15.377 1.00 89.12 201 ILE A CA 1
ATOM 1534 C C . ILE A 1 201 ? 6.568 -5.188 -16.824 1.00 89.12 201 ILE A C 1
ATOM 1536 O O . ILE A 1 201 ? 7.339 -5.432 -17.749 1.00 89.12 201 ILE A O 1
ATOM 1540 N N . LEU A 1 202 ? 5.306 -4.812 -17.005 1.00 89.62 202 LEU A N 1
ATOM 1541 C CA . LEU A 1 202 ? 4.703 -4.487 -18.290 1.00 89.62 202 LEU A CA 1
ATOM 1542 C C . LEU A 1 202 ? 4.481 -2.982 -18.323 1.00 89.62 202 LEU A C 1
ATOM 1544 O O . LEU A 1 202 ? 3.803 -2.443 -17.454 1.00 89.62 202 LEU A O 1
ATOM 1548 N N . ALA A 1 203 ? 5.050 -2.303 -19.308 1.00 87.56 203 ALA A N 1
ATOM 1549 C CA . ALA A 1 203 ? 4.907 -0.864 -19.443 1.00 87.56 203 ALA A CA 1
ATOM 1550 C C . ALA A 1 203 ? 4.416 -0.505 -20.844 1.00 87.56 203 ALA A C 1
ATOM 1552 O O . ALA A 1 203 ? 4.934 -1.027 -21.834 1.00 87.56 203 ALA A O 1
ATOM 1553 N N . THR A 1 204 ? 3.440 0.396 -20.932 1.00 88.25 204 THR A N 1
ATOM 1554 C CA . THR A 1 204 ? 3.064 1.035 -22.198 1.00 88.25 204 THR A CA 1
ATOM 1555 C C . THR A 1 204 ? 3.857 2.333 -22.337 1.00 88.25 204 THR A C 1
ATOM 1557 O O . THR A 1 204 ? 4.097 3.047 -21.365 1.00 88.25 204 THR A O 1
ATOM 1560 N N . CYS A 1 205 ? 4.329 2.633 -23.544 1.00 83.44 205 CYS A N 1
ATOM 1561 C CA . CYS A 1 205 ? 5.035 3.879 -23.828 1.00 83.44 205 CYS A CA 1
ATOM 1562 C C . CYS A 1 205 ? 4.723 4.359 -25.247 1.00 83.44 205 CYS A C 1
ATOM 1564 O O . CYS A 1 205 ? 4.307 3.582 -26.110 1.00 83.44 205 CYS A O 1
ATOM 1566 N N . GLN A 1 206 ? 4.909 5.656 -25.483 1.00 81.88 206 GLN A N 1
ATOM 1567 C CA . GLN A 1 206 ? 4.758 6.250 -26.809 1.00 81.88 206 GLN A CA 1
ATOM 1568 C C . GLN A 1 206 ? 5.979 5.947 -27.694 1.00 81.88 206 GLN A C 1
ATOM 1570 O O . GLN A 1 206 ? 7.082 5.713 -27.198 1.00 81.88 206 GLN A O 1
ATOM 1575 N N . ASP A 1 207 ? 5.804 6.032 -29.017 1.00 73.00 207 ASP A N 1
ATOM 1576 C CA . ASP A 1 207 ? 6.844 5.711 -30.013 1.00 73.00 207 ASP A CA 1
ATOM 1577 C C . ASP A 1 207 ? 8.147 6.511 -29.799 1.00 73.00 207 ASP A C 1
ATOM 1579 O O . ASP A 1 207 ? 9.251 5.992 -29.949 1.00 73.00 207 ASP A O 1
ATOM 1583 N N . ALA A 1 208 ? 8.028 7.760 -29.334 1.00 74.88 208 ALA A N 1
ATOM 1584 C CA . ALA A 1 208 ? 9.166 8.628 -29.026 1.00 74.88 208 ALA A CA 1
ATOM 1585 C C . ALA A 1 208 ? 10.090 8.077 -27.922 1.00 74.88 208 ALA A C 1
ATOM 1587 O O . ALA A 1 208 ? 11.278 8.394 -27.903 1.00 74.88 208 ALA A O 1
ATOM 1588 N N . ILE A 1 209 ? 9.559 7.257 -27.011 1.00 76.06 209 ILE A N 1
ATOM 1589 C CA . ILE A 1 209 ? 10.286 6.703 -25.860 1.00 76.06 209 ILE A CA 1
ATOM 1590 C C . ILE A 1 209 ? 10.867 5.320 -26.192 1.00 76.06 209 ILE A C 1
ATOM 1592 O O . ILE A 1 209 ? 11.834 4.896 -25.564 1.00 76.06 209 ILE A O 1
ATOM 1596 N N . MET A 1 210 ? 10.357 4.633 -27.221 1.00 76.06 210 MET A N 1
ATOM 1597 C CA . MET A 1 210 ? 10.745 3.256 -27.559 1.00 76.06 210 MET A CA 1
ATOM 1598 C C . MET A 1 210 ? 12.264 3.088 -27.738 1.00 76.06 210 MET A C 1
ATOM 1600 O O . MET A 1 210 ? 12.844 2.114 -27.258 1.00 76.06 210 MET A O 1
ATOM 1604 N N . THR A 1 211 ? 12.928 4.048 -28.390 1.00 77.69 211 THR A N 1
ATOM 1605 C CA . THR A 1 211 ? 14.387 4.013 -28.596 1.00 77.69 211 THR A CA 1
ATOM 1606 C C . THR A 1 211 ? 15.161 4.112 -27.278 1.00 77.69 211 THR A C 1
ATOM 1608 O O . THR A 1 211 ? 16.192 3.461 -27.128 1.00 77.69 211 THR A O 1
ATOM 1611 N N . GLU A 1 212 ? 14.656 4.893 -26.319 1.00 76.81 212 GLU A N 1
ATOM 1612 C CA . GLU A 1 212 ? 15.260 5.070 -24.992 1.00 76.81 212 GLU A CA 1
ATOM 1613 C C . GLU A 1 212 ? 14.945 3.902 -24.048 1.00 76.81 212 GLU A C 1
ATOM 1615 O O . GLU A 1 212 ? 15.787 3.557 -23.230 1.00 76.81 212 GLU A O 1
ATOM 1620 N N . ALA A 1 213 ? 13.769 3.278 -24.169 1.00 79.62 213 ALA A N 1
ATOM 1621 C CA . ALA A 1 213 ? 13.343 2.153 -23.331 1.00 79.62 213 ALA A CA 1
ATOM 1622 C C . ALA A 1 213 ? 14.002 0.824 -23.722 1.00 79.62 213 ALA A C 1
ATOM 1624 O O . ALA A 1 213 ? 14.245 -0.028 -22.870 1.00 79.62 213 ALA A O 1
ATOM 1625 N N . ARG A 1 214 ? 14.344 0.656 -25.005 1.00 81.75 214 ARG A N 1
ATOM 1626 C CA . ARG A 1 214 ? 14.911 -0.578 -25.568 1.00 81.75 214 ARG A CA 1
ATOM 1627 C C . ARG A 1 214 ? 16.070 -1.205 -24.763 1.00 81.75 214 ARG A C 1
ATOM 1629 O O . ARG A 1 214 ? 16.051 -2.423 -24.630 1.00 81.75 214 ARG A O 1
ATOM 1636 N N . PRO A 1 215 ? 17.060 -0.460 -24.231 1.00 83.62 215 PRO A N 1
ATOM 1637 C CA . PRO A 1 215 ? 18.155 -1.046 -23.446 1.00 83.62 215 PRO A CA 1
ATOM 1638 C C . PRO A 1 215 ? 17.721 -1.627 -22.092 1.00 83.62 215 PRO A C 1
ATOM 1640 O O . PRO A 1 215 ? 18.441 -2.441 -21.522 1.00 83.62 215 PRO A O 1
ATOM 1643 N N . TYR A 1 216 ? 16.570 -1.196 -21.576 1.00 84.50 216 TYR A N 1
ATOM 1644 C CA . TYR A 1 216 ? 16.068 -1.527 -20.241 1.00 84.50 216 TYR A CA 1
ATOM 1645 C C . TYR A 1 216 ? 14.988 -2.617 -20.271 1.00 84.50 216 TYR A C 1
ATOM 1647 O O . TYR A 1 216 ? 14.639 -3.186 -19.237 1.00 84.50 216 TYR A O 1
ATOM 1655 N N . CYS A 1 217 ? 14.454 -2.923 -21.454 1.00 84.00 217 CYS A N 1
ATOM 1656 C CA . CYS A 1 217 ? 13.415 -3.923 -21.651 1.00 84.00 217 CYS A CA 1
ATOM 1657 C C . CYS A 1 217 ? 14.010 -5.235 -22.171 1.00 84.00 217 CYS A C 1
ATOM 1659 O O . CYS A 1 217 ? 14.861 -5.229 -23.053 1.00 84.00 217 CYS A O 1
ATOM 1661 N N . GLY A 1 218 ? 13.504 -6.370 -21.683 1.00 81.75 218 GLY A N 1
ATOM 1662 C CA . GLY A 1 218 ? 13.803 -7.676 -22.282 1.00 81.75 218 GLY A CA 1
ATOM 1663 C C . GLY A 1 218 ? 13.026 -7.924 -23.576 1.00 81.75 218 GLY A C 1
ATOM 1664 O O . GLY A 1 218 ? 13.516 -8.608 -24.468 1.00 81.75 218 GLY A O 1
ATOM 1665 N N . GLU A 1 219 ? 11.830 -7.346 -23.705 1.00 85.81 219 GLU A N 1
ATOM 1666 C CA . GLU A 1 219 ? 10.917 -7.538 -24.834 1.00 85.81 219 GLU A CA 1
ATOM 1667 C C . GLU A 1 219 ? 10.129 -6.251 -25.110 1.00 85.81 219 GLU A C 1
ATOM 1669 O O . GLU A 1 219 ? 9.818 -5.498 -24.186 1.00 85.81 219 GLU A O 1
ATOM 1674 N N . VAL A 1 220 ? 9.783 -6.006 -26.375 1.00 86.31 220 VAL A N 1
ATOM 1675 C CA . VAL A 1 220 ? 8.912 -4.899 -26.796 1.00 86.31 220 VAL A CA 1
ATOM 1676 C C . VAL A 1 220 ? 7.848 -5.410 -27.757 1.00 86.31 220 VAL A C 1
ATOM 1678 O O . VAL A 1 220 ? 8.162 -6.009 -28.786 1.00 86.31 220 VAL A O 1
ATOM 1681 N N . LEU A 1 221 ? 6.589 -5.107 -27.442 1.00 87.12 221 LEU A N 1
ATOM 1682 C CA . LEU A 1 221 ? 5.440 -5.304 -28.321 1.00 87.12 221 LEU A CA 1
ATOM 1683 C C . LEU A 1 221 ? 5.049 -3.966 -28.951 1.00 87.12 221 LEU A C 1
ATOM 1685 O O . LEU A 1 221 ? 4.775 -2.995 -28.252 1.00 87.12 221 LEU A O 1
ATOM 1689 N N . TYR A 1 222 ? 5.020 -3.922 -30.280 1.00 87.75 222 TYR A N 1
ATOM 1690 C CA . TYR A 1 222 ? 4.734 -2.723 -31.055 1.00 87.75 222 TYR A CA 1
ATOM 1691 C C . TYR A 1 222 ? 3.394 -2.844 -31.778 1.00 87.75 222 TYR A C 1
ATOM 1693 O O . TYR A 1 222 ? 3.231 -3.634 -32.719 1.00 87.75 222 TYR A O 1
ATOM 1701 N N . PHE A 1 223 ? 2.450 -2.011 -31.346 1.00 87.19 223 PHE A N 1
ATOM 1702 C CA . PHE A 1 223 ? 1.121 -1.866 -31.928 1.00 87.19 223 PHE A CA 1
ATOM 1703 C C . PHE A 1 223 ? 1.083 -0.594 -32.770 1.00 87.19 223 PHE A C 1
ATOM 1705 O O . PHE A 1 223 ? 1.406 0.486 -32.282 1.00 87.19 223 PHE A O 1
ATOM 1712 N N . HIS A 1 224 ? 0.693 -0.708 -34.040 1.00 86.19 224 HIS A N 1
ATOM 1713 C CA . HIS A 1 224 ? 0.736 0.425 -34.959 1.00 86.19 224 HIS A CA 1
ATOM 1714 C C . HIS A 1 224 ? -0.588 0.628 -35.681 1.00 86.19 224 HIS A C 1
ATOM 1716 O O . HIS A 1 224 ? -0.982 -0.166 -36.540 1.00 86.19 224 HIS A O 1
ATOM 1722 N N . TYR A 1 225 ? -1.233 1.745 -35.356 1.00 84.69 225 TYR A N 1
ATOM 1723 C CA . TYR A 1 225 ? -2.364 2.274 -36.096 1.00 84.69 225 TYR A CA 1
ATOM 1724 C C . TYR A 1 225 ? -1.874 3.363 -37.062 1.00 84.69 225 TYR A C 1
ATOM 1726 O O . TYR A 1 225 ? -1.470 4.434 -36.609 1.00 84.69 225 TYR A O 1
ATOM 1734 N N . PRO A 1 226 ? -1.847 3.108 -38.383 1.00 80.44 226 PRO A N 1
ATOM 1735 C CA . PRO A 1 226 ? -1.196 4.013 -39.327 1.00 80.44 226 PRO A CA 1
ATOM 1736 C C . PRO A 1 226 ? -1.976 5.313 -39.568 1.00 80.44 226 PRO A C 1
ATOM 1738 O O . PRO A 1 226 ? -1.361 6.370 -39.686 1.00 80.44 226 PRO A O 1
ATOM 1741 N N . SER A 1 227 ? -3.309 5.266 -39.665 1.00 83.62 227 SER A N 1
ATOM 1742 C CA . SER A 1 227 ? -4.149 6.457 -39.862 1.00 83.62 227 SER A CA 1
ATOM 1743 C C . SER A 1 227 ? -5.643 6.141 -39.740 1.00 83.62 227 SER A C 1
ATOM 1745 O O . SER A 1 227 ? -6.062 5.001 -39.932 1.00 83.62 227 SER A O 1
ATOM 1747 N N . LYS A 1 228 ? -6.468 7.187 -39.562 1.00 81.94 228 LYS A N 1
ATOM 1748 C CA . LYS A 1 228 ? -7.944 7.107 -39.645 1.00 81.94 228 LYS A CA 1
ATOM 1749 C C . LYS A 1 228 ? -8.479 6.638 -41.001 1.00 81.94 228 LYS A C 1
ATOM 1751 O O . LYS A 1 228 ? -9.624 6.216 -41.089 1.00 81.94 228 LYS A O 1
ATOM 1756 N N . SER A 1 229 ? -7.667 6.739 -42.052 1.00 84.25 229 SER A N 1
ATOM 1757 C CA . SER A 1 229 ? -8.005 6.263 -43.395 1.00 84.25 229 SER A CA 1
ATOM 1758 C C . SER A 1 229 ? -7.701 4.779 -43.605 1.00 84.25 229 SER A C 1
ATOM 1760 O O . SER A 1 229 ? -8.156 4.208 -44.594 1.00 84.25 229 SER A O 1
ATOM 1762 N N . ALA A 1 230 ? -6.947 4.146 -42.704 1.00 82.12 230 ALA A N 1
ATOM 1763 C CA . ALA A 1 230 ? -6.697 2.718 -42.761 1.00 82.12 230 ALA A CA 1
ATOM 1764 C C . ALA A 1 230 ? -7.819 1.957 -42.034 1.00 82.12 230 ALA A C 1
ATOM 1766 O O . ALA A 1 230 ? -8.137 2.285 -40.889 1.00 82.12 230 ALA A O 1
ATOM 1767 N N . PRO A 1 231 ? -8.396 0.915 -42.658 1.00 80.88 231 PRO A N 1
ATOM 1768 C CA . PRO A 1 231 ? -9.474 0.143 -42.046 1.00 80.88 231 PRO A CA 1
ATOM 1769 C C . PRO A 1 231 ? -8.992 -0.756 -40.899 1.00 80.88 231 PRO A C 1
ATOM 1771 O O . PRO A 1 231 ? -9.805 -1.179 -40.086 1.00 80.88 231 PRO A O 1
ATOM 1774 N N . LEU A 1 232 ? -7.690 -1.068 -40.837 1.00 82.50 232 LEU A N 1
ATOM 1775 C CA . LEU A 1 232 ? -7.107 -2.013 -39.884 1.00 82.50 232 LEU A CA 1
ATOM 1776 C C . LEU A 1 232 ? -5.757 -1.520 -39.345 1.00 82.50 232 LEU A C 1
ATOM 1778 O O . LEU A 1 232 ? -5.026 -0.782 -40.016 1.00 82.50 232 LEU A O 1
ATOM 1782 N N . ASN A 1 233 ? -5.410 -1.993 -38.146 1.00 83.44 233 ASN A N 1
ATOM 1783 C CA . ASN A 1 233 ? -4.068 -1.866 -37.580 1.00 83.44 233 ASN A CA 1
ATOM 1784 C C . ASN A 1 233 ? -3.047 -2.630 -38.430 1.00 83.44 233 ASN A C 1
ATOM 1786 O O . ASN A 1 233 ? -3.360 -3.634 -39.074 1.00 83.44 233 ASN A O 1
ATOM 1790 N N . ARG A 1 234 ? -1.794 -2.176 -38.409 1.00 83.88 234 ARG A N 1
ATOM 1791 C CA . ARG A 1 234 ? -0.685 -2.947 -38.978 1.00 83.88 234 ARG A CA 1
ATOM 1792 C C . ARG A 1 234 ? -0.405 -4.166 -38.090 1.00 83.88 234 ARG A C 1
ATOM 1794 O O . ARG A 1 234 ? -0.660 -4.099 -36.888 1.00 83.88 234 ARG A O 1
ATOM 1801 N N . PRO A 1 235 ? 0.143 -5.257 -38.655 1.00 83.56 235 PRO A N 1
ATOM 1802 C CA . PRO A 1 235 ? 0.458 -6.448 -37.876 1.00 83.56 235 PRO A CA 1
ATOM 1803 C C . PRO A 1 235 ? 1.358 -6.119 -36.677 1.00 83.56 235 PRO A C 1
ATOM 1805 O O . PRO A 1 235 ? 2.354 -5.403 -36.833 1.00 83.56 235 PRO A O 1
ATOM 1808 N N . THR A 1 236 ? 1.017 -6.652 -35.498 1.00 84.62 236 THR A N 1
ATOM 1809 C CA . THR A 1 236 ? 1.810 -6.496 -34.270 1.00 84.62 236 THR A CA 1
ATOM 1810 C C . THR A 1 236 ? 3.222 -7.016 -34.499 1.00 84.62 236 THR A C 1
ATOM 1812 O O . THR A 1 236 ? 3.415 -8.113 -35.040 1.00 84.62 236 THR A O 1
ATOM 1815 N N . ARG A 1 237 ? 4.213 -6.227 -34.097 1.00 84.69 237 ARG A N 1
ATOM 1816 C CA . ARG A 1 237 ? 5.626 -6.610 -34.150 1.00 84.69 237 ARG A CA 1
ATOM 1817 C C . ARG A 1 237 ? 6.122 -6.852 -32.733 1.00 84.69 237 ARG A C 1
ATOM 1819 O O . ARG A 1 237 ? 5.748 -6.112 -31.831 1.00 84.69 237 ARG A O 1
ATOM 1826 N N . MET A 1 238 ? 6.950 -7.871 -32.553 1.00 84.00 238 MET A N 1
ATOM 1827 C CA . MET A 1 238 ? 7.607 -8.155 -31.283 1.00 84.00 238 MET A CA 1
ATOM 1828 C C . MET A 1 238 ? 9.113 -8.137 -31.484 1.00 84.00 238 MET A C 1
ATOM 1830 O O . MET A 1 238 ? 9.617 -8.652 -32.482 1.00 84.00 238 MET A O 1
ATOM 1834 N N . PHE A 1 239 ? 9.816 -7.545 -30.531 1.00 83.44 239 PHE A N 1
ATOM 1835 C CA . PHE A 1 239 ? 11.266 -7.497 -30.498 1.00 83.44 239 PHE A CA 1
ATOM 1836 C C . PHE A 1 239 ? 11.741 -8.084 -29.173 1.00 83.44 239 PHE A C 1
ATOM 1838 O O . PHE A 1 239 ? 11.297 -7.648 -28.115 1.00 83.44 239 PHE A O 1
ATOM 1845 N N . GLY A 1 240 ? 12.630 -9.070 -29.241 1.00 80.31 240 GLY A N 1
ATOM 1846 C CA . GLY A 1 240 ? 13.343 -9.601 -28.084 1.00 80.31 240 GLY A CA 1
ATOM 1847 C C . GLY A 1 240 ? 14.698 -8.919 -27.968 1.00 80.31 240 GLY A C 1
ATOM 1848 O O . GLY A 1 240 ? 15.442 -8.836 -28.945 1.00 80.31 240 GLY A O 1
ATOM 1849 N N . PHE A 1 241 ? 14.998 -8.416 -26.782 1.00 76.38 241 PHE A N 1
ATOM 1850 C CA . PHE A 1 241 ? 16.278 -7.813 -26.416 1.00 76.38 241 PHE A CA 1
ATOM 1851 C C . PHE A 1 241 ? 16.972 -8.589 -25.292 1.00 76.38 241 PHE A C 1
ATOM 1853 O O . PHE A 1 241 ? 18.074 -8.224 -24.886 1.00 76.38 241 PHE A O 1
ATOM 1860 N N . ASP A 1 242 ? 16.352 -9.668 -24.803 1.00 69.38 242 ASP A N 1
ATOM 1861 C CA . ASP A 1 242 ? 16.991 -10.583 -23.872 1.00 69.38 242 ASP A CA 1
ATOM 1862 C C . ASP A 1 242 ? 18.081 -11.439 -24.565 1.00 69.38 242 ASP A C 1
ATOM 1864 O O . ASP A 1 242 ? 18.036 -11.659 -25.780 1.00 69.38 242 ASP A O 1
ATOM 1868 N N . PRO A 1 243 ? 19.081 -11.939 -23.812 1.00 63.22 243 PRO A N 1
ATOM 1869 C CA . PRO A 1 243 ? 20.144 -12.782 -24.364 1.00 63.22 243 PRO A CA 1
ATOM 1870 C C . PRO A 1 243 ? 19.661 -14.143 -24.878 1.00 63.22 243 PRO A C 1
ATOM 1872 O O . PRO A 1 243 ? 20.409 -14.831 -25.567 1.00 63.22 243 PRO A O 1
ATOM 1875 N N . ASN A 1 244 ? 18.455 -14.562 -24.493 1.00 56.25 244 ASN A N 1
ATOM 1876 C CA . ASN A 1 244 ? 17.936 -15.890 -24.765 1.00 56.25 244 ASN A CA 1
ATOM 1877 C C . ASN A 1 244 ? 17.118 -15.961 -26.053 1.00 56.25 244 ASN A C 1
ATOM 1879 O O . ASN A 1 244 ? 16.976 -17.070 -26.555 1.00 56.25 244 ASN A O 1
ATOM 1883 N N . GLY A 1 245 ? 16.585 -14.861 -26.599 1.00 58.09 245 GLY A N 1
ATOM 1884 C CA . GLY A 1 245 ? 15.849 -14.769 -27.875 1.00 58.09 245 GLY A CA 1
ATOM 1885 C C . GLY A 1 245 ? 14.591 -15.651 -28.001 1.00 58.09 245 GLY A C 1
ATOM 1886 O O . GLY A 1 245 ? 13.739 -15.413 -28.854 1.00 58.09 245 GLY A O 1
ATOM 1887 N N . SER A 1 246 ? 14.429 -16.633 -27.118 1.00 66.38 246 SER A N 1
ATOM 1888 C CA . SER A 1 246 ? 13.518 -17.770 -27.236 1.00 66.38 246 SER A CA 1
ATOM 1889 C C . SER A 1 246 ? 12.086 -17.375 -26.905 1.00 66.38 246 SER A C 1
ATOM 1891 O O . SER A 1 246 ? 11.144 -18.039 -27.317 1.00 66.38 246 SER A O 1
ATOM 1893 N N . ARG A 1 247 ? 11.883 -16.268 -26.186 1.00 70.88 247 ARG A N 1
ATOM 1894 C CA . ARG A 1 247 ? 10.540 -15.789 -25.833 1.00 70.88 247 ARG A CA 1
ATOM 1895 C C . ARG A 1 247 ? 9.770 -15.229 -27.028 1.00 70.88 247 ARG A C 1
ATOM 1897 O O . ARG A 1 247 ? 8.555 -15.398 -27.106 1.00 70.88 247 ARG A O 1
ATOM 1904 N N . VAL A 1 248 ? 10.477 -14.635 -27.992 1.00 73.31 248 VAL A N 1
ATOM 1905 C CA . VAL A 1 248 ? 9.881 -14.231 -29.275 1.00 73.31 248 VAL A CA 1
ATOM 1906 C C . VAL A 1 248 ? 9.450 -15.466 -30.065 1.00 73.31 248 VAL A C 1
ATOM 1908 O O . VAL A 1 248 ? 8.384 -15.464 -30.668 1.00 73.31 248 VAL A O 1
ATOM 1911 N N . GLU A 1 249 ? 10.235 -16.545 -30.021 1.00 75.25 249 GLU A N 1
ATOM 1912 C CA . GLU A 1 249 ? 9.897 -17.805 -30.694 1.00 75.25 249 GLU A CA 1
ATOM 1913 C C . GLU A 1 249 ? 8.660 -18.465 -30.071 1.00 75.25 249 GLU A C 1
ATOM 1915 O O . GLU A 1 249 ? 7.755 -18.872 -30.796 1.00 75.25 249 GLU A O 1
ATOM 1920 N N . LEU A 1 250 ? 8.564 -18.487 -28.736 1.00 78.94 250 LEU A N 1
ATOM 1921 C CA . LEU A 1 250 ? 7.407 -19.031 -28.006 1.00 78.94 250 LEU A CA 1
ATOM 1922 C C . LEU A 1 250 ? 6.092 -18.307 -28.322 1.00 78.94 250 LEU A C 1
ATOM 1924 O O . LEU A 1 250 ? 5.020 -18.894 -28.207 1.00 78.94 250 LEU A O 1
ATOM 1928 N N . THR A 1 251 ? 6.163 -17.030 -28.691 1.00 75.12 251 THR A N 1
ATOM 1929 C CA . THR A 1 251 ? 4.990 -16.195 -28.984 1.00 75.12 251 THR A CA 1
ATOM 1930 C C . THR A 1 251 ? 4.745 -16.018 -30.483 1.00 75.12 251 THR A C 1
ATOM 1932 O O . THR A 1 251 ? 3.720 -15.457 -30.870 1.00 75.12 251 THR A O 1
ATOM 1935 N N . ALA A 1 252 ? 5.639 -16.520 -31.342 1.00 79.25 252 ALA A N 1
ATOM 1936 C CA . ALA A 1 252 ? 5.586 -16.317 -32.786 1.00 79.25 252 ALA A CA 1
ATOM 1937 C C . ALA A 1 252 ? 4.310 -16.884 -33.419 1.00 79.25 252 ALA A C 1
ATOM 1939 O O . ALA A 1 252 ? 3.692 -16.208 -34.243 1.00 79.25 252 ALA A O 1
ATOM 1940 N N . GLU A 1 253 ? 3.891 -18.085 -33.016 1.00 81.62 253 GLU A N 1
ATOM 1941 C CA . GLU A 1 253 ? 2.663 -18.718 -33.511 1.00 81.62 253 GLU A CA 1
ATOM 1942 C C . GLU A 1 253 ? 1.439 -17.860 -33.172 1.00 81.62 253 GLU A C 1
ATOM 1944 O O . GLU A 1 253 ? 0.740 -17.414 -34.075 1.00 81.62 253 GLU A O 1
ATOM 1949 N N . ALA A 1 254 ? 1.261 -17.496 -31.899 1.00 80.31 254 ALA A N 1
ATOM 1950 C CA . ALA A 1 254 ? 0.155 -16.644 -31.455 1.00 80.31 254 ALA A CA 1
ATOM 1951 C C . ALA A 1 254 ? 0.167 -15.247 -32.108 1.00 80.31 254 ALA A C 1
ATOM 1953 O O . ALA A 1 254 ? -0.880 -14.668 -32.390 1.00 80.31 254 ALA A O 1
ATOM 1954 N N . LEU A 1 255 ? 1.350 -14.682 -32.373 1.00 75.75 255 LEU A N 1
ATOM 1955 C CA . LEU A 1 255 ? 1.473 -13.390 -33.054 1.00 75.75 255 LEU A CA 1
ATOM 1956 C C . LEU A 1 255 ? 1.121 -13.470 -34.539 1.00 75.75 255 LEU A C 1
ATOM 1958 O O . LEU A 1 255 ? 0.670 -12.468 -35.103 1.00 75.75 255 LEU A O 1
ATOM 1962 N N . THR A 1 256 ? 1.376 -14.610 -35.181 1.00 80.31 256 THR A N 1
ATOM 1963 C CA . THR A 1 256 ? 1.147 -14.827 -36.616 1.00 80.31 256 THR A CA 1
ATOM 1964 C C . THR A 1 256 ? -0.176 -15.515 -36.923 1.00 80.31 256 THR A C 1
ATOM 1966 O O . THR A 1 256 ? -0.604 -15.490 -38.076 1.00 80.31 256 THR A O 1
ATOM 1969 N N . GLU A 1 257 ? -0.864 -16.037 -35.910 1.00 78.50 257 GLU A N 1
ATOM 1970 C CA . GLU A 1 257 ? -2.195 -16.616 -36.023 1.00 78.50 257 GLU A CA 1
ATOM 1971 C C . GLU A 1 257 ? -3.155 -15.637 -36.726 1.00 78.50 257 GLU A C 1
ATOM 1973 O O . GLU A 1 257 ? -3.246 -14.452 -36.395 1.00 78.50 257 GLU A O 1
ATOM 1978 N N . GLY A 1 258 ? -3.824 -16.111 -37.781 1.00 68.38 258 GLY A N 1
ATOM 1979 C CA . GLY A 1 258 ? -4.723 -15.293 -38.604 1.00 68.38 258 GLY A CA 1
ATOM 1980 C C . GLY A 1 258 ? -4.041 -14.357 -39.615 1.00 68.38 258 GLY A C 1
ATOM 1981 O O . GLY A 1 258 ? -4.741 -13.662 -40.355 1.00 68.38 258 GLY A O 1
ATOM 1982 N N . ARG A 1 259 ? -2.701 -14.337 -39.710 1.00 73.81 259 ARG A N 1
ATOM 1983 C CA . ARG A 1 259 ? -1.980 -13.680 -40.814 1.00 73.81 259 ARG A CA 1
ATOM 1984 C C . ARG A 1 259 ? -1.848 -14.670 -41.972 1.00 73.81 259 ARG A C 1
ATOM 1986 O O . ARG A 1 259 ? -1.261 -15.733 -41.808 1.00 73.81 259 ARG A O 1
ATOM 1993 N N . ASN A 1 260 ? -2.371 -14.327 -43.150 1.00 55.50 260 ASN A N 1
ATOM 1994 C CA . ASN A 1 260 ? -2.098 -15.124 -44.347 1.00 55.50 260 ASN A CA 1
ATOM 1995 C C . ASN A 1 260 ? -0.581 -15.135 -44.614 1.00 55.50 260 ASN A C 1
ATOM 1997 O O . ASN A 1 260 ? 0.031 -14.062 -44.558 1.00 55.50 260 ASN A O 1
ATOM 2001 N N . PRO A 1 261 ? 0.023 -16.302 -44.900 1.00 52.03 261 PRO A N 1
ATOM 2002 C CA . PRO A 1 261 ? 1.431 -16.371 -45.259 1.00 52.03 261 PRO A CA 1
ATOM 2003 C C . PRO A 1 261 ? 1.647 -15.573 -46.550 1.00 52.03 261 PRO A C 1
ATOM 2005 O O . PRO A 1 261 ? 0.900 -15.741 -47.516 1.00 52.03 261 PRO A O 1
ATOM 2008 N N . VAL A 1 262 ? 2.630 -14.672 -46.529 1.00 45.78 262 VAL A N 1
ATOM 2009 C CA . VAL A 1 262 ? 3.142 -13.971 -47.716 1.00 45.78 262 VAL A CA 1
ATOM 2010 C C . VAL A 1 262 ? 4.415 -14.666 -48.158 1.00 45.78 262 VAL A C 1
ATOM 2012 O O . VAL A 1 262 ? 5.258 -14.916 -47.267 1.00 45.78 262 VAL A O 1
#

InterPro domains:
  IPR027417 P-loop containing nucleoside triphosphate hydrolase [G3DSA:3.40.50.300] (5-217)
  IPR027417 P-loop containing nucleoside triphosphate hydrolase [SSF52540] (153-224)

pLDDT: mean 82.32, std 11.9, range [44.44, 96.94]